Protein AF-A0ABD5V0X0-F1 (afdb_monomer)

Structure (mmCIF, N/CA/C/O backbone):
data_AF-A0ABD5V0X0-F1
#
_entry.id   AF-A0ABD5V0X0-F1
#
loop_
_atom_site.group_PDB
_atom_site.id
_atom_site.type_symbol
_atom_site.label_atom_id
_atom_site.label_alt_id
_atom_site.label_comp_id
_atom_site.label_asym_id
_atom_site.label_entity_id
_atom_site.label_seq_id
_atom_site.pdbx_PDB_ins_code
_atom_site.Cartn_x
_atom_site.Cartn_y
_atom_site.Cartn_z
_atom_site.occupancy
_atom_site.B_iso_or_equiv
_atom_site.auth_seq_id
_atom_site.auth_comp_id
_atom_site.auth_asym_id
_atom_site.auth_atom_id
_atom_site.pdbx_PDB_model_num
ATOM 1 N N . MET A 1 1 ? 48.082 -6.158 19.408 1.00 46.69 1 MET A N 1
ATOM 2 C CA . MET A 1 1 ? 46.927 -6.379 20.299 1.00 46.69 1 MET A CA 1
ATOM 3 C C . MET A 1 1 ? 45.735 -5.661 19.690 1.00 46.69 1 MET A C 1
ATOM 5 O O . MET A 1 1 ? 45.762 -4.437 19.675 1.00 46.69 1 MET A O 1
ATOM 9 N N . PRO A 1 2 ? 44.769 -6.368 19.088 1.00 46.56 2 PRO A N 1
ATOM 10 C CA . PRO A 1 2 ? 43.561 -5.745 18.565 1.00 46.56 2 PRO A CA 1
ATOM 11 C C . PRO A 1 2 ? 42.519 -5.609 19.679 1.00 46.56 2 PRO A C 1
ATOM 13 O O . PRO A 1 2 ? 42.220 -6.571 20.383 1.00 46.56 2 PRO A O 1
ATOM 16 N N . ASN A 1 3 ? 42.016 -4.389 19.838 1.00 44.09 3 ASN A N 1
ATOM 17 C CA . ASN A 1 3 ? 40.986 -4.002 20.791 1.00 44.09 3 ASN A CA 1
ATOM 18 C C . ASN A 1 3 ? 39.622 -4.505 20.285 1.00 44.09 3 ASN A C 1
ATOM 20 O O . ASN A 1 3 ? 39.241 -4.210 19.153 1.00 44.09 3 ASN A O 1
ATOM 24 N N . ARG A 1 4 ? 38.924 -5.297 21.100 1.00 47.22 4 ARG A N 1
ATOM 25 C CA . ARG A 1 4 ? 37.601 -5.872 20.817 1.00 47.22 4 ARG A CA 1
ATOM 26 C C . ARG A 1 4 ? 36.528 -4.879 21.295 1.00 47.22 4 ARG A C 1
ATOM 28 O O . ARG A 1 4 ? 36.653 -4.425 22.431 1.00 47.22 4 ARG A O 1
ATOM 35 N N . PRO A 1 5 ? 35.507 -4.519 20.497 1.00 51.62 5 PRO A N 1
ATOM 36 C CA . PRO A 1 5 ? 34.406 -3.700 20.993 1.00 51.62 5 PRO A CA 1
ATOM 37 C C . PRO A 1 5 ? 33.518 -4.533 21.923 1.00 51.62 5 PRO A C 1
ATOM 39 O O . PRO A 1 5 ? 33.223 -5.691 21.627 1.00 51.62 5 PRO A O 1
ATOM 42 N N . SER A 1 6 ? 33.154 -3.940 23.055 1.00 48.69 6 SER A N 1
ATOM 43 C CA . SER A 1 6 ? 32.298 -4.508 24.095 1.00 48.69 6 SER A CA 1
ATOM 44 C C . SER A 1 6 ? 30.832 -4.560 23.654 1.00 48.69 6 SER A C 1
ATOM 46 O O . SER A 1 6 ? 30.312 -3.568 23.143 1.00 48.69 6 SER A O 1
ATOM 48 N N . ASP A 1 7 ? 30.178 -5.695 23.898 1.00 46.78 7 ASP A N 1
ATOM 49 C CA . ASP A 1 7 ? 28.725 -5.867 23.803 1.00 46.78 7 ASP A CA 1
ATOM 50 C C . ASP A 1 7 ? 28.018 -5.072 24.923 1.00 46.78 7 ASP A C 1
ATOM 52 O O . ASP A 1 7 ? 28.509 -5.081 26.057 1.00 46.78 7 ASP A O 1
ATOM 56 N N . PRO A 1 8 ? 26.883 -4.394 24.666 1.00 47.31 8 PRO A N 1
ATOM 57 C CA . PRO A 1 8 ? 26.065 -3.827 25.730 1.00 47.31 8 PRO A CA 1
ATOM 58 C C . PRO A 1 8 ? 25.093 -4.878 26.293 1.00 47.31 8 PRO A C 1
ATOM 60 O O . PRO A 1 8 ? 24.272 -5.436 25.567 1.00 47.31 8 PRO A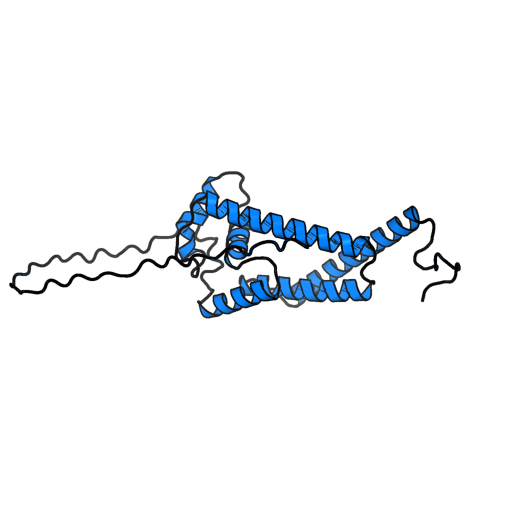 O 1
ATOM 63 N N . GLU A 1 9 ? 25.191 -5.119 27.603 1.00 38.53 9 GLU A N 1
ATOM 64 C CA . GLU A 1 9 ? 24.231 -5.883 28.406 1.00 38.53 9 GLU A CA 1
ATOM 65 C C . GLU A 1 9 ? 22.826 -5.261 28.317 1.00 38.53 9 GLU A C 1
ATOM 67 O O . GLU A 1 9 ? 22.606 -4.113 28.702 1.00 38.53 9 GLU A O 1
ATOM 72 N N . THR A 1 10 ? 21.866 -6.039 27.820 1.00 36.53 10 THR A N 1
ATOM 73 C CA . THR A 1 10 ? 20.426 -5.789 27.941 1.00 36.53 10 THR A CA 1
ATOM 74 C C . THR A 1 10 ? 19.976 -6.070 29.372 1.00 36.53 10 THR A C 1
ATOM 76 O O . THR A 1 10 ? 20.051 -7.204 29.840 1.00 36.53 10 THR A O 1
ATOM 79 N N . THR A 1 11 ? 19.504 -5.036 30.063 1.00 37.66 11 THR A N 1
ATOM 80 C CA . THR A 1 11 ? 18.832 -5.140 31.360 1.00 37.66 11 THR A CA 1
ATOM 81 C C . THR A 1 11 ? 17.346 -5.435 31.147 1.00 37.66 11 THR A C 1
ATOM 83 O O . THR A 1 11 ? 16.610 -4.560 30.691 1.00 37.66 11 THR A O 1
ATOM 86 N N . ASP A 1 12 ? 16.928 -6.658 31.475 1.00 38.88 12 ASP A N 1
ATOM 87 C CA . ASP A 1 12 ? 15.527 -7.031 31.694 1.00 38.88 12 ASP A CA 1
ATOM 88 C C . ASP A 1 12 ? 15.049 -6.436 33.028 1.00 38.88 12 ASP A C 1
ATOM 90 O O . ASP A 1 12 ? 15.549 -6.806 34.093 1.00 38.88 12 ASP A O 1
ATOM 94 N N . ASP A 1 13 ? 14.082 -5.521 32.971 1.00 38.06 13 ASP A N 1
ATOM 95 C CA . ASP A 1 13 ? 13.406 -4.951 34.142 1.00 38.06 13 ASP A CA 1
ATOM 96 C C . ASP A 1 13 ? 11.893 -5.225 34.014 1.00 38.06 13 ASP A C 1
ATOM 98 O O . ASP A 1 13 ? 11.123 -4.435 33.466 1.00 38.06 13 ASP A O 1
ATOM 102 N N . GLU A 1 14 ? 11.477 -6.415 34.457 1.00 40.75 14 GLU A N 1
ATOM 103 C CA . GLU A 1 14 ? 10.077 -6.745 34.750 1.00 40.75 14 GLU A CA 1
ATOM 104 C C . GLU A 1 14 ? 9.714 -6.230 36.155 1.00 40.75 14 GLU A C 1
ATOM 106 O O . GLU A 1 14 ? 10.395 -6.585 37.127 1.00 40.75 14 GLU A O 1
ATOM 111 N N . PRO A 1 15 ? 8.607 -5.487 36.344 1.00 45.06 15 PRO A N 1
ATOM 112 C CA . PRO A 1 15 ? 8.130 -5.193 37.682 1.00 45.06 15 PRO A CA 1
ATOM 113 C C . PRO A 1 15 ? 7.371 -6.402 38.245 1.00 45.06 15 PRO A C 1
ATOM 115 O O . PRO A 1 15 ? 6.353 -6.846 37.717 1.00 45.06 15 PRO A O 1
ATOM 118 N N . ARG A 1 16 ? 7.899 -6.920 39.358 1.00 36.84 16 ARG A N 1
ATOM 119 C CA . ARG A 1 16 ? 7.326 -8.003 40.158 1.00 36.84 16 ARG A CA 1
ATOM 120 C C . ARG A 1 16 ? 6.128 -7.530 40.977 1.00 36.84 16 ARG A C 1
ATOM 122 O O . ARG A 1 16 ? 6.211 -6.561 41.728 1.00 36.84 16 ARG A O 1
ATOM 129 N N . ASP A 1 17 ? 5.072 -8.317 40.855 1.00 35.91 17 ASP A N 1
ATOM 130 C CA . ASP A 1 17 ? 3.862 -8.355 41.666 1.00 35.91 17 ASP A CA 1
ATOM 131 C C . ASP A 1 17 ? 4.187 -8.629 43.150 1.00 35.91 17 ASP A C 1
ATOM 133 O O . ASP A 1 17 ? 4.932 -9.559 43.483 1.00 35.91 17 ASP A O 1
ATOM 137 N N . ALA A 1 18 ? 3.654 -7.799 44.047 1.00 39.34 18 ALA A N 1
ATOM 138 C CA . ALA A 1 18 ? 3.813 -7.925 45.492 1.00 39.34 18 ALA A CA 1
ATOM 139 C C . ALA A 1 18 ? 2.447 -7.790 46.169 1.00 39.34 18 ALA A C 1
ATOM 141 O O . ALA A 1 18 ? 1.947 -6.692 46.416 1.00 39.34 18 ALA A O 1
ATOM 142 N N . GLY A 1 19 ? 1.862 -8.945 46.482 1.00 33.66 19 GLY A N 1
ATOM 143 C CA . GLY A 1 19 ? 0.630 -9.059 47.245 1.00 33.66 19 GLY A CA 1
ATOM 144 C C . GLY A 1 19 ? 0.774 -8.648 48.712 1.00 33.66 19 GLY A C 1
ATOM 145 O O . GLY A 1 19 ? 1.817 -8.823 49.344 1.00 33.66 19 GLY A O 1
ATOM 146 N N . ALA A 1 20 ? -0.338 -8.182 49.276 1.00 37.06 20 ALA A N 1
ATOM 147 C CA . ALA A 1 20 ? -0.574 -8.157 50.712 1.00 37.06 20 ALA A CA 1
ATOM 148 C C . ALA A 1 20 ? -2.042 -8.516 50.986 1.00 37.06 20 ALA A C 1
ATOM 150 O O . ALA A 1 20 ? -2.953 -7.734 50.727 1.00 37.06 20 ALA A O 1
ATOM 151 N N . ASN A 1 21 ? -2.236 -9.732 51.499 1.00 34.84 21 ASN A N 1
ATOM 152 C CA . ASN A 1 21 ? -3.486 -10.233 52.060 1.00 34.84 21 ASN A CA 1
ATOM 153 C C . ASN A 1 21 ? -3.810 -9.513 53.378 1.00 34.84 21 ASN A C 1
ATOM 155 O O . ASN A 1 21 ? -2.947 -9.417 54.253 1.00 34.84 21 ASN A O 1
ATOM 159 N N . ALA A 1 22 ? -5.067 -9.117 53.561 1.00 38.06 22 ALA A N 1
ATOM 160 C CA . ALA A 1 22 ? -5.667 -8.886 54.870 1.00 38.06 22 ALA A CA 1
ATOM 161 C C . ALA A 1 22 ? -7.126 -9.353 54.808 1.00 38.06 22 ALA A C 1
ATOM 163 O O . ALA A 1 22 ? -7.917 -8.823 54.032 1.00 38.06 22 ALA A O 1
ATOM 164 N N . ASP A 1 23 ? -7.436 -10.383 55.589 1.00 34.22 23 ASP A N 1
ATOM 165 C CA . ASP A 1 23 ? -8.698 -11.117 55.573 1.00 34.22 23 ASP A CA 1
ATOM 166 C C . ASP A 1 23 ? -9.412 -10.966 56.927 1.00 34.22 23 ASP A C 1
ATOM 168 O O . ASP A 1 23 ? -8.778 -11.074 57.984 1.00 34.22 23 ASP A O 1
ATOM 172 N N . GLY A 1 24 ? -10.730 -10.751 56.868 1.00 33.38 24 GLY A N 1
ATOM 173 C CA . GLY A 1 24 ? -11.683 -10.862 57.979 1.00 33.38 24 GLY A CA 1
ATOM 174 C C . GLY A 1 24 ? -12.486 -9.591 58.323 1.00 33.38 24 GLY A C 1
ATOM 175 O O . GLY A 1 24 ? -11.931 -8.494 58.307 1.00 33.38 24 GLY A O 1
ATOM 176 N N . PRO A 1 25 ? -13.734 -9.718 58.824 1.00 42.44 25 PRO A N 1
ATOM 177 C CA . PRO A 1 25 ? -14.802 -10.648 58.440 1.00 42.44 25 PRO A CA 1
ATOM 178 C C . PRO A 1 25 ? -16.124 -9.928 58.057 1.00 42.44 25 PRO A C 1
ATOM 180 O O . PRO A 1 25 ? -16.338 -8.764 58.384 1.00 42.44 25 PRO A O 1
ATOM 183 N N . ASN A 1 26 ? -17.010 -10.675 57.385 1.00 36.44 26 ASN A N 1
ATOM 184 C CA . ASN A 1 26 ? -18.380 -10.324 56.976 1.00 36.44 26 ASN A CA 1
ATOM 185 C C . ASN A 1 26 ? -19.217 -9.602 58.047 1.00 36.44 26 ASN A C 1
ATOM 187 O O . ASN A 1 26 ? -19.332 -10.106 59.165 1.00 36.44 26 ASN A O 1
ATOM 191 N N . ASP A 1 27 ? -19.940 -8.557 57.629 1.00 34.69 27 ASP A N 1
ATOM 192 C CA . ASP A 1 27 ? -21.259 -8.251 58.183 1.00 34.69 27 ASP A CA 1
ATOM 193 C C . ASP A 1 27 ? -22.227 -7.764 57.091 1.00 34.69 27 ASP A C 1
ATOM 195 O O . ASP A 1 27 ? -21.871 -7.032 56.167 1.00 34.69 27 ASP A O 1
ATOM 199 N N . ASP A 1 28 ? -23.438 -8.279 57.215 1.00 36.69 28 ASP A N 1
ATOM 200 C CA . ASP A 1 28 ? -24.595 -8.266 56.333 1.00 36.69 28 ASP A CA 1
ATOM 201 C C . ASP A 1 28 ? -25.333 -6.924 56.413 1.00 36.69 28 ASP A C 1
ATOM 203 O O . ASP A 1 28 ? -25.654 -6.485 57.514 1.00 36.69 28 ASP A O 1
ATOM 207 N N . SER A 1 29 ? -25.611 -6.272 55.273 1.00 39.88 29 SER A N 1
ATOM 208 C CA . SER A 1 29 ? -26.727 -5.318 55.086 1.00 39.88 29 SER A CA 1
ATOM 209 C C . SER A 1 29 ? -26.750 -4.756 53.658 1.00 39.88 29 SER A C 1
ATOM 211 O O . SER A 1 29 ? -25.978 -3.862 53.310 1.00 39.88 29 SER A O 1
ATOM 213 N N . GLY A 1 30 ? -27.678 -5.249 52.835 1.00 38.50 30 GLY A N 1
ATOM 214 C CA . GLY A 1 30 ? -28.059 -4.606 51.574 1.00 38.50 30 GLY A CA 1
ATOM 215 C C . GLY A 1 30 ? -28.745 -3.252 51.801 1.00 38.50 30 GLY A C 1
ATOM 216 O O . GLY A 1 30 ? -29.400 -3.033 52.825 1.00 38.50 30 GLY A O 1
ATOM 217 N N . PRO A 1 31 ? -28.627 -2.345 50.824 1.00 40.88 31 PRO A N 1
ATOM 218 C CA . PRO A 1 31 ? -29.828 -2.028 50.057 1.00 40.88 31 PRO A CA 1
ATOM 219 C C . PRO A 1 31 ? -29.569 -1.965 48.543 1.00 40.88 31 PRO A C 1
ATOM 221 O O . PRO A 1 31 ? -28.485 -1.597 48.094 1.00 40.88 31 PRO A O 1
ATOM 224 N N . ASP A 1 32 ? -30.603 -2.310 47.771 1.00 43.47 32 ASP A N 1
ATOM 225 C CA . ASP A 1 32 ? -30.699 -2.112 46.321 1.00 43.47 32 ASP A CA 1
ATOM 226 C C . ASP A 1 32 ? -30.192 -0.732 45.872 1.00 43.47 32 ASP A C 1
ATOM 228 O O . ASP A 1 32 ? -30.547 0.296 46.462 1.00 43.47 32 ASP A O 1
ATOM 232 N N . PRO A 1 33 ? -29.538 -0.690 44.702 1.00 39.41 33 PRO A N 1
ATOM 233 C CA . PRO A 1 33 ? -29.999 0.242 43.694 1.00 39.41 33 PRO A CA 1
ATOM 234 C C . PRO A 1 33 ? -30.250 -0.492 42.379 1.00 39.41 33 PRO A C 1
ATOM 236 O O . PRO A 1 33 ? -29.339 -0.943 41.686 1.00 39.41 33 PRO A O 1
ATOM 239 N N . ALA A 1 34 ? -31.525 -0.538 42.001 1.00 46.94 34 ALA A N 1
ATOM 240 C CA . ALA A 1 34 ? -31.921 -0.645 40.612 1.00 46.94 34 ALA A CA 1
ATOM 241 C C . ALA A 1 34 ? -31.320 0.543 39.843 1.00 46.94 34 ALA A C 1
ATOM 243 O O . ALA A 1 34 ? -31.833 1.660 39.890 1.00 46.94 34 ALA A O 1
ATOM 244 N N . ALA A 1 35 ? -30.215 0.288 39.156 1.00 38.28 35 ALA A N 1
ATOM 245 C CA . ALA A 1 35 ? -29.669 1.139 38.116 1.00 38.28 35 ALA A CA 1
ATOM 246 C C . ALA A 1 35 ? -28.964 0.235 37.101 1.00 38.28 35 ALA A C 1
ATOM 248 O O . ALA A 1 35 ? -27.742 0.217 37.000 1.00 38.28 35 ALA A O 1
ATOM 249 N N . ASN A 1 36 ? -29.755 -0.523 36.334 1.00 38.03 36 ASN A N 1
ATOM 250 C CA . ASN A 1 36 ? -29.336 -0.864 34.979 1.00 38.03 36 ASN A CA 1
ATOM 251 C C . ASN A 1 36 ? -29.364 0.451 34.198 1.00 38.03 36 ASN A C 1
ATOM 253 O O . ASN A 1 36 ? -30.370 0.808 33.591 1.00 38.03 36 ASN A O 1
ATOM 257 N N . ALA A 1 37 ? -28.284 1.219 34.322 1.00 36.88 37 ALA A N 1
ATOM 258 C CA . ALA A 1 37 ? -27.880 2.078 33.236 1.00 36.88 37 ALA A CA 1
ATOM 259 C C . ALA A 1 37 ? -27.585 1.118 32.086 1.00 36.88 37 ALA A C 1
ATOM 261 O O . ALA A 1 37 ? -26.675 0.294 32.197 1.00 36.88 37 ALA A O 1
ATOM 262 N N . ASP A 1 38 ? -28.406 1.168 31.040 1.00 36.84 38 ASP A N 1
ATOM 263 C CA . ASP A 1 38 ? -27.957 0.762 29.720 1.00 36.84 38 ASP A CA 1
ATOM 264 C C . ASP A 1 38 ? -26.587 1.417 29.535 1.00 36.84 38 ASP A C 1
ATOM 266 O O . ASP A 1 38 ? -26.473 2.644 29.484 1.00 36.84 38 ASP A O 1
ATOM 270 N N . ALA A 1 39 ? -25.531 0.608 29.583 1.00 38.75 39 ALA A N 1
ATOM 271 C CA . ALA A 1 39 ? -24.234 1.035 29.114 1.00 38.75 39 ALA A CA 1
ATOM 272 C C . ALA A 1 39 ? -24.449 1.287 27.625 1.00 38.75 39 ALA A C 1
ATOM 274 O O . ALA A 1 39 ? -24.476 0.342 26.840 1.00 38.75 39 ALA A O 1
ATOM 275 N N . GLU A 1 40 ? -24.739 2.541 27.272 1.00 41.41 40 GLU A N 1
ATOM 276 C CA . GLU A 1 40 ? -24.703 3.014 25.898 1.00 41.41 40 GLU A CA 1
ATOM 277 C C . GLU A 1 40 ? -23.327 2.609 25.372 1.00 41.41 40 GLU A C 1
ATOM 279 O O . GLU A 1 40 ? -22.306 3.174 25.774 1.00 41.41 40 GLU A O 1
ATOM 284 N N . GLU A 1 41 ? -23.289 1.556 24.549 1.00 47.88 41 GLU A N 1
ATOM 285 C CA . GLU A 1 41 ? -22.111 1.251 23.749 1.00 47.88 41 GLU A CA 1
ATOM 286 C C . GLU A 1 41 ? -21.718 2.566 23.069 1.00 47.88 41 GLU A C 1
ATOM 288 O O . GLU A 1 41 ? -22.604 3.236 22.524 1.00 47.88 41 GLU A O 1
ATOM 293 N N . PRO A 1 42 ? -20.449 3.000 23.162 1.00 49.91 42 PRO A N 1
ATOM 294 C CA . PRO A 1 42 ? -20.040 4.290 22.635 1.00 49.91 42 PRO A CA 1
ATOM 295 C C . PRO A 1 42 ? -20.397 4.343 21.148 1.00 49.91 42 PRO A C 1
ATOM 297 O O . PRO A 1 42 ? -19.769 3.696 20.312 1.00 49.91 42 PRO A O 1
ATOM 300 N N . GLU A 1 43 ? -21.461 5.079 20.816 1.00 56.38 43 GLU A N 1
ATOM 301 C CA . GLU A 1 43 ? -21.944 5.137 19.447 1.00 56.38 43 GLU A CA 1
ATOM 302 C C . GLU A 1 43 ? -20.886 5.836 18.596 1.00 56.38 43 GLU A C 1
ATOM 304 O O . GLU A 1 43 ? -20.693 7.052 18.687 1.00 56.38 43 GLU A O 1
ATOM 309 N N . ILE A 1 44 ? -20.218 5.062 17.735 1.00 62.66 44 ILE A N 1
ATOM 310 C CA . ILE A 1 44 ? -19.284 5.584 16.738 1.00 62.66 44 ILE A CA 1
ATOM 311 C C . ILE A 1 44 ? -19.978 6.750 16.009 1.00 62.66 44 ILE A C 1
ATOM 313 O O . ILE A 1 44 ? -21.065 6.541 15.440 1.00 62.66 44 ILE A O 1
ATOM 317 N N . PRO A 1 45 ? -19.384 7.960 15.985 1.00 69.12 45 PRO A N 1
ATOM 318 C CA . PRO A 1 45 ? -19.981 9.119 15.335 1.00 69.12 45 PRO A CA 1
ATOM 319 C C . PRO A 1 45 ? -20.402 8.814 13.891 1.00 69.12 45 PRO A C 1
ATOM 321 O O . PRO A 1 45 ? -19.746 8.053 13.178 1.00 69.12 45 PRO A O 1
ATOM 324 N N . ALA A 1 46 ? -21.518 9.387 13.428 1.00 63.44 46 ALA A N 1
ATOM 325 C CA . ALA A 1 46 ? -22.094 9.065 12.114 1.00 63.44 46 ALA A CA 1
ATOM 326 C C . ALA A 1 46 ? -21.129 9.306 10.940 1.00 63.44 46 ALA A C 1
ATOM 328 O O . ALA A 1 46 ? -21.177 8.602 9.933 1.00 63.44 46 ALA A O 1
ATOM 329 N N . ASP A 1 47 ? -20.241 10.284 11.088 1.00 60.53 47 ASP A N 1
ATOM 330 C CA . ASP A 1 47 ? -19.168 10.605 10.155 1.00 60.53 47 ASP A CA 1
ATOM 331 C C . ASP A 1 47 ? -17.984 9.632 10.227 1.00 60.53 47 ASP A C 1
ATOM 333 O O . ASP A 1 47 ? -17.200 9.597 9.283 1.00 60.53 47 ASP A O 1
ATOM 337 N N . VAL A 1 48 ? -17.887 8.828 11.293 1.00 63.81 48 VAL A N 1
ATOM 338 C CA . VAL A 1 48 ? -16.869 7.794 11.540 1.00 63.81 48 VAL A CA 1
ATOM 339 C C . VAL A 1 48 ? -17.362 6.384 11.166 1.00 63.81 48 VAL A C 1
ATOM 341 O O . VAL A 1 48 ? -16.582 5.557 10.699 1.00 63.81 48 VAL A O 1
ATOM 344 N N . ARG A 1 49 ? -18.676 6.120 11.231 1.00 63.81 49 ARG A N 1
ATOM 345 C CA . ARG A 1 49 ? -19.279 4.826 10.833 1.00 63.81 49 ARG A CA 1
ATOM 346 C C . ARG A 1 49 ? -18.970 4.405 9.395 1.00 63.81 49 ARG A C 1
ATOM 348 O O . ARG A 1 49 ? -18.930 3.215 9.098 1.00 63.81 49 ARG A O 1
ATOM 355 N N . ARG A 1 50 ? -18.709 5.366 8.501 1.00 61.47 50 ARG A N 1
ATOM 356 C CA . ARG A 1 50 ? -18.322 5.090 7.107 1.00 61.47 50 ARG A CA 1
ATOM 357 C C . ARG A 1 50 ? -16.955 4.403 6.961 1.00 61.47 50 ARG A C 1
ATOM 359 O O . ARG A 1 50 ? -16.659 3.923 5.874 1.00 61.47 50 ARG A O 1
ATOM 366 N N . TYR A 1 51 ? -16.144 4.348 8.022 1.00 60.12 51 TYR A N 1
ATOM 367 C CA . TYR A 1 51 ? -14.788 3.778 8.003 1.00 60.12 51 TYR A CA 1
ATOM 368 C C . TYR A 1 51 ? -14.665 2.438 8.724 1.00 60.12 51 TYR A C 1
ATOM 370 O O . TYR A 1 51 ? -13.559 1.927 8.881 1.00 60.12 51 TYR A O 1
ATOM 378 N N . ALA A 1 52 ? -15.785 1.843 9.133 1.00 60.69 52 ALA A N 1
ATOM 379 C CA . ALA A 1 52 ? -15.845 0.500 9.693 1.00 60.69 52 ALA A CA 1
ATOM 380 C C . ALA A 1 52 ? -15.600 -0.569 8.598 1.00 60.69 52 ALA A C 1
ATOM 382 O O . ALA A 1 52 ? -16.437 -1.436 8.362 1.00 60.69 52 ALA A O 1
ATOM 383 N N . ARG A 1 53 ? -14.480 -0.479 7.859 1.00 62.72 53 ARG A N 1
ATOM 384 C CA . ARG A 1 53 ? -14.057 -1.504 6.886 1.00 62.72 53 ARG A CA 1
ATOM 385 C C . ARG A 1 53 ? -13.535 -2.747 7.602 1.00 62.72 53 ARG A C 1
ATOM 387 O O . ARG A 1 53 ? -13.815 -3.860 7.173 1.00 62.72 53 ARG A O 1
ATOM 394 N N . PHE A 1 54 ? -12.836 -2.560 8.724 1.00 60.22 54 PHE A N 1
ATOM 395 C CA . PHE A 1 54 ? -12.209 -3.656 9.465 1.00 60.22 54 PHE A CA 1
ATOM 396 C C . PHE A 1 54 ? -13.117 -4.306 10.514 1.00 60.22 54 PHE A C 1
ATOM 398 O O . PHE A 1 54 ? -12.731 -5.317 11.088 1.00 60.22 54 PHE A O 1
ATOM 405 N N . THR A 1 55 ? -14.337 -3.811 10.745 1.00 59.25 55 THR A N 1
ATOM 406 C CA . THR A 1 55 ? -15.277 -4.430 11.705 1.00 59.25 55 THR A CA 1
ATOM 407 C C . THR A 1 55 ? -15.723 -5.834 11.301 1.00 59.25 55 THR A C 1
ATOM 409 O O . THR A 1 55 ? -16.228 -6.577 12.136 1.00 59.25 55 THR A O 1
ATOM 412 N N . LYS A 1 56 ? -15.519 -6.233 10.039 1.00 59.59 56 LYS A N 1
ATOM 413 C CA . LYS A 1 56 ? -15.751 -7.609 9.573 1.00 59.59 56 LYS A CA 1
ATOM 414 C C . LYS A 1 56 ? -14.568 -8.556 9.816 1.00 59.59 56 LYS A C 1
ATOM 416 O O . LYS A 1 56 ? -14.710 -9.750 9.567 1.00 59.59 56 LYS A O 1
ATOM 421 N N . MET A 1 57 ? -13.416 -8.057 10.272 1.00 63.81 57 MET A N 1
ATOM 422 C CA . MET A 1 57 ? -12.263 -8.896 10.598 1.00 63.81 57 MET A CA 1
ATOM 423 C C . MET A 1 57 ? -12.404 -9.481 11.999 1.00 63.81 57 MET A C 1
ATOM 425 O O . MET A 1 57 ? -12.372 -8.751 12.987 1.00 63.81 57 MET A O 1
ATOM 429 N N . ASP A 1 58 ? -12.517 -10.804 12.092 1.00 58.47 58 ASP A N 1
ATOM 430 C CA . ASP A 1 58 ? -12.379 -11.506 13.366 1.00 58.47 58 ASP A CA 1
ATOM 431 C C . ASP A 1 58 ? -10.898 -11.629 13.789 1.00 58.47 58 ASP A C 1
ATOM 433 O O . ASP A 1 58 ? -9.971 -11.350 13.020 1.00 58.47 58 ASP A O 1
ATOM 437 N N . GLY A 1 59 ? -10.651 -12.059 15.031 1.00 60.59 59 GLY A N 1
ATOM 438 C CA . GLY A 1 59 ? -9.285 -12.236 15.545 1.00 60.59 59 GLY A CA 1
ATOM 439 C C . GLY A 1 59 ? -8.441 -13.225 14.725 1.00 60.59 59 GLY A C 1
ATOM 440 O O . GLY A 1 59 ? -7.233 -13.047 14.593 1.00 60.59 59 GLY A O 1
ATOM 441 N N . ALA A 1 60 ? -9.071 -14.222 14.092 1.00 63.84 60 ALA A N 1
ATOM 442 C CA . ALA A 1 60 ? -8.380 -15.179 13.231 1.00 63.84 60 ALA A CA 1
ATOM 443 C C . ALA A 1 60 ? -7.970 -14.560 11.883 1.00 63.84 60 ALA A C 1
ATOM 445 O O . ALA A 1 60 ? -6.937 -14.932 11.325 1.00 63.84 60 ALA A O 1
ATOM 446 N N . ALA A 1 61 ? -8.758 -13.633 11.336 1.00 67.81 61 ALA A N 1
ATOM 447 C CA . ALA A 1 61 ? -8.404 -12.838 10.166 1.00 67.81 61 ALA A CA 1
ATOM 448 C C . ALA A 1 61 ? -7.230 -11.903 10.472 1.00 67.81 61 ALA A C 1
ATOM 450 O O . ALA A 1 61 ? -6.317 -11.798 9.654 1.00 67.81 61 ALA A O 1
ATOM 451 N N . TYR A 1 62 ? -7.190 -11.314 11.669 1.00 73.50 62 TYR A N 1
ATOM 452 C CA . TYR A 1 62 ? -6.066 -10.486 12.105 1.00 73.50 62 TYR A CA 1
ATOM 453 C C . TYR A 1 62 ? -4.742 -11.255 12.179 1.00 73.50 62 TYR A C 1
ATOM 455 O O . TYR A 1 62 ? -3.745 -10.796 11.622 1.00 73.50 62 TYR A O 1
ATOM 463 N N . ASP A 1 63 ? -4.711 -12.426 12.819 1.00 75.94 63 ASP A N 1
ATOM 464 C CA . ASP A 1 63 ? -3.470 -13.204 12.930 1.00 75.94 63 ASP A CA 1
ATOM 465 C C . ASP A 1 63 ? -2.919 -13.590 11.549 1.00 75.94 63 ASP A C 1
ATOM 467 O O . ASP A 1 63 ? -1.706 -13.543 11.321 1.00 75.94 63 ASP A O 1
ATOM 471 N N . ARG A 1 64 ? -3.814 -13.881 10.594 1.00 79.12 64 ARG A N 1
ATOM 472 C CA . ARG A 1 64 ? -3.445 -14.113 9.190 1.00 79.12 64 ARG A CA 1
ATOM 473 C C . ARG A 1 64 ? -2.869 -12.861 8.533 1.00 79.12 64 ARG A C 1
ATOM 475 O O . ARG A 1 64 ? -1.828 -12.960 7.892 1.00 79.12 64 ARG A O 1
ATOM 482 N N . VAL A 1 65 ? -3.491 -11.695 8.718 1.00 81.94 65 VAL A N 1
ATOM 483 C CA . VAL A 1 65 ? -2.987 -10.411 8.195 1.00 81.94 65 VAL A CA 1
ATOM 484 C C . VAL A 1 65 ? -1.622 -10.075 8.770 1.00 81.94 65 VAL A C 1
ATOM 486 O O . VAL A 1 65 ? -0.714 -9.704 8.034 1.00 81.94 65 VAL A O 1
ATOM 489 N N . ASN A 1 66 ? -1.457 -10.208 10.083 1.00 84.94 66 ASN A N 1
ATOM 490 C CA . ASN A 1 66 ? -0.216 -9.870 10.761 1.00 84.94 66 ASN A CA 1
ATOM 491 C C . ASN A 1 66 ? 0.931 -10.796 10.333 1.00 84.94 66 ASN A C 1
ATOM 493 O O . ASN A 1 66 ? 2.049 -10.325 10.125 1.00 84.94 66 ASN A O 1
ATOM 497 N N . GLY A 1 67 ? 0.656 -12.096 10.168 1.00 86.81 67 GLY A N 1
ATOM 498 C CA . GLY A 1 67 ? 1.605 -13.041 9.579 1.00 86.81 67 GLY A CA 1
ATOM 499 C C . GLY A 1 67 ? 1.955 -12.664 8.141 1.00 86.81 67 GLY A C 1
ATOM 500 O O . GLY A 1 67 ? 3.123 -12.476 7.820 1.00 86.81 67 GLY A O 1
ATOM 501 N N . PHE A 1 68 ? 0.944 -12.437 7.303 1.00 88.94 68 PHE A N 1
ATOM 502 C CA . PHE A 1 68 ? 1.142 -12.095 5.897 1.00 88.94 68 PHE A CA 1
ATOM 503 C C . PHE A 1 68 ? 1.943 -10.801 5.701 1.00 88.94 68 PHE A C 1
ATOM 505 O O . PHE A 1 68 ? 2.908 -10.779 4.941 1.00 88.94 68 PHE A O 1
ATOM 512 N N . LEU A 1 69 ? 1.584 -9.730 6.414 1.00 91.06 69 LEU A N 1
ATOM 513 C CA . LEU A 1 69 ? 2.288 -8.449 6.352 1.00 91.06 69 LEU A CA 1
ATOM 514 C C . LEU A 1 69 ? 3.745 -8.584 6.785 1.00 91.06 69 LEU A C 1
ATOM 516 O O . LEU A 1 69 ? 4.609 -7.991 6.145 1.00 91.06 69 LEU A O 1
ATOM 520 N N . ARG A 1 70 ? 4.019 -9.377 7.826 1.00 91.56 70 ARG A N 1
ATOM 521 C CA . ARG A 1 70 ? 5.383 -9.665 8.284 1.00 91.56 70 ARG A CA 1
ATOM 522 C C . ARG A 1 70 ? 6.186 -10.434 7.237 1.00 91.56 70 ARG A C 1
ATOM 524 O O . ARG A 1 70 ? 7.364 -10.144 7.059 1.00 91.56 70 ARG A O 1
ATOM 531 N N . ASP A 1 71 ? 5.559 -11.403 6.583 1.00 92.38 71 ASP A N 1
ATOM 532 C CA . ASP A 1 71 ? 6.242 -12.307 5.660 1.00 92.38 71 ASP A CA 1
ATOM 533 C C . ASP A 1 71 ? 6.466 -11.673 4.282 1.00 92.38 71 ASP A C 1
ATOM 535 O O . ASP A 1 71 ? 7.422 -12.021 3.591 1.00 92.38 71 ASP A O 1
ATOM 539 N N . ARG A 1 72 ? 5.588 -10.753 3.864 1.00 93.62 72 ARG A N 1
ATOM 540 C CA . ARG A 1 72 ? 5.554 -10.223 2.491 1.00 93.62 72 ARG A CA 1
ATOM 541 C C . ARG A 1 72 ? 5.828 -8.728 2.371 1.00 93.62 72 ARG A C 1
ATOM 543 O O . ARG A 1 72 ? 6.022 -8.247 1.259 1.00 93.62 72 ARG A O 1
ATOM 550 N N . THR A 1 73 ? 5.837 -7.970 3.469 1.00 93.69 73 THR A N 1
ATOM 551 C CA . THR A 1 73 ? 5.982 -6.507 3.424 1.00 93.69 73 THR A CA 1
ATOM 552 C C . THR A 1 73 ? 6.880 -5.973 4.543 1.00 93.69 73 THR A C 1
ATOM 554 O O . THR A 1 73 ? 7.202 -6.664 5.504 1.00 93.69 73 THR A O 1
ATOM 557 N N . TYR A 1 74 ? 7.257 -4.694 4.454 1.00 93.50 74 TYR A N 1
ATOM 558 C CA . TYR A 1 74 ? 7.938 -3.982 5.546 1.00 93.50 74 TYR A CA 1
ATOM 559 C C . TYR A 1 74 ? 6.974 -3.274 6.510 1.00 93.50 74 TYR A C 1
ATOM 561 O O . TYR A 1 74 ? 7.409 -2.597 7.449 1.00 93.50 74 TYR A O 1
ATOM 569 N N . VAL A 1 75 ? 5.667 -3.377 6.270 1.00 92.00 75 VAL A N 1
ATOM 570 C CA . VAL A 1 75 ? 4.625 -2.645 6.989 1.00 92.00 75 VAL A CA 1
ATOM 571 C C . VAL A 1 75 ? 4.068 -3.521 8.110 1.00 92.00 75 VAL A C 1
ATOM 573 O O . VAL A 1 75 ? 3.856 -4.716 7.946 1.00 92.00 75 VAL A O 1
ATOM 576 N N . THR A 1 76 ? 3.831 -2.934 9.278 1.00 91.44 76 THR A N 1
ATOM 577 C CA . THR A 1 76 ? 3.149 -3.616 10.387 1.00 91.44 76 THR A CA 1
ATOM 578 C C . THR A 1 76 ? 1.633 -3.560 10.203 1.00 91.44 76 THR A C 1
ATOM 580 O O . THR A 1 76 ? 1.115 -2.610 9.619 1.00 91.44 76 THR A O 1
ATOM 583 N N . ALA A 1 77 ? 0.890 -4.505 10.792 1.00 87.19 77 ALA A N 1
ATOM 584 C CA . ALA A 1 77 ? -0.579 -4.467 10.784 1.00 87.19 77 ALA A CA 1
ATOM 585 C C . ALA A 1 77 ? -1.143 -3.128 11.285 1.00 87.19 77 ALA A C 1
ATOM 587 O O . ALA A 1 77 ? -2.153 -2.636 10.784 1.00 87.19 77 ALA A O 1
ATOM 588 N N . ARG A 1 78 ? -0.442 -2.491 12.230 1.00 88.62 78 ARG A N 1
ATOM 589 C CA . ARG A 1 78 ? -0.826 -1.186 12.756 1.00 88.62 78 ARG A CA 1
ATOM 590 C C . ARG A 1 78 ? -0.680 -0.058 11.746 1.00 88.62 78 ARG A C 1
ATOM 592 O O . ARG A 1 78 ? -1.602 0.731 11.568 1.00 88.62 78 ARG A O 1
ATOM 599 N N . GLU A 1 79 ? 0.482 0.027 11.112 1.00 91.00 79 GLU A N 1
ATOM 600 C CA . GLU A 1 79 ? 0.749 1.040 10.092 1.00 91.00 79 GLU A CA 1
ATOM 601 C C . GLU A 1 79 ? -0.176 0.867 8.891 1.00 91.00 79 GLU A C 1
ATOM 603 O O . GLU A 1 79 ? -0.709 1.859 8.410 1.00 91.00 79 GLU A O 1
ATOM 608 N N . TRP A 1 80 ? -0.416 -0.373 8.452 1.00 88.88 80 TRP A N 1
ATOM 609 C CA . TRP A 1 80 ? -1.338 -0.671 7.357 1.00 88.88 80 TRP A CA 1
ATOM 610 C C . TRP A 1 80 ? -2.767 -0.212 7.675 1.00 88.88 80 TRP A C 1
ATOM 612 O O . TRP A 1 80 ? -3.331 0.577 6.916 1.00 88.88 80 TRP A O 1
ATOM 622 N N . ALA A 1 81 ? -3.329 -0.613 8.820 1.00 86.31 81 ALA A N 1
ATOM 623 C CA . ALA A 1 81 ? -4.693 -0.234 9.187 1.00 86.31 81 ALA A CA 1
ATOM 624 C C . ALA A 1 81 ? -4.847 1.289 9.344 1.00 86.31 81 ALA A C 1
ATOM 626 O O . ALA A 1 81 ? -5.791 1.873 8.812 1.00 86.31 81 ALA A O 1
ATOM 627 N N . ILE A 1 82 ? -3.894 1.959 10.007 1.00 87.06 82 ILE A N 1
ATOM 628 C CA . ILE A 1 82 ? -3.928 3.420 10.168 1.00 87.06 82 ILE A CA 1
ATOM 629 C C . ILE A 1 82 ? -3.756 4.129 8.822 1.00 87.06 82 ILE A C 1
ATOM 631 O O . ILE A 1 82 ? -4.514 5.051 8.530 1.00 87.06 82 ILE A O 1
ATOM 635 N N . ALA A 1 83 ? -2.805 3.711 7.982 1.00 85.75 83 ALA A N 1
ATOM 636 C CA . ALA A 1 83 ? -2.611 4.296 6.658 1.00 85.75 83 ALA A CA 1
ATOM 637 C C . ALA A 1 83 ? -3.871 4.153 5.802 1.00 85.75 83 ALA A C 1
ATOM 639 O O . ALA A 1 83 ? -4.251 5.096 5.105 1.00 85.75 83 ALA A O 1
ATOM 640 N N . ARG A 1 84 ? -4.558 3.011 5.904 1.00 83.69 84 ARG A N 1
ATOM 641 C CA . ARG A 1 84 ? -5.793 2.773 5.171 1.00 83.69 84 ARG A CA 1
ATOM 642 C C . ARG A 1 84 ? -6.949 3.631 5.666 1.00 83.69 84 ARG A C 1
ATOM 644 O O . ARG A 1 84 ? -7.632 4.232 4.841 1.00 83.69 84 ARG A O 1
ATOM 651 N N . LEU A 1 85 ? -7.111 3.761 6.984 1.00 82.44 85 LEU A N 1
ATOM 652 C CA . LEU A 1 85 ? -8.052 4.718 7.564 1.00 82.44 85 LEU A CA 1
ATOM 653 C C . LEU A 1 85 ? -7.729 6.131 7.072 1.00 82.44 85 LEU A C 1
ATOM 655 O O . LEU A 1 85 ? -8.605 6.784 6.524 1.00 82.44 85 LEU A O 1
ATOM 659 N N . CYS A 1 86 ? -6.471 6.573 7.159 1.00 80.69 86 CYS A N 1
ATOM 660 C CA . CYS A 1 86 ? -6.043 7.896 6.704 1.00 80.69 86 CYS A CA 1
ATOM 661 C C . CYS A 1 86 ? -6.248 8.137 5.198 1.00 80.69 86 CYS A C 1
ATOM 663 O O . CYS A 1 86 ? -6.523 9.271 4.817 1.00 80.69 86 CYS A O 1
ATOM 665 N N . ALA A 1 87 ? -6.133 7.118 4.340 1.00 76.00 87 ALA A N 1
ATOM 666 C CA . ALA A 1 87 ? -6.338 7.255 2.893 1.00 76.00 87 ALA A CA 1
ATOM 667 C C . ALA A 1 87 ? -7.775 7.677 2.529 1.00 76.00 87 ALA A C 1
ATOM 669 O O . ALA A 1 87 ? -7.993 8.351 1.518 1.00 76.00 87 ALA A O 1
ATOM 670 N N . ASP A 1 88 ? -8.748 7.322 3.370 1.00 66.50 88 ASP A N 1
ATOM 671 C CA . ASP A 1 88 ? -10.156 7.672 3.187 1.00 66.50 88 ASP A CA 1
ATOM 672 C C . ASP A 1 88 ? -10.496 9.096 3.703 1.00 66.50 88 ASP A C 1
ATOM 674 O O . ASP A 1 88 ? -11.542 9.650 3.345 1.00 66.50 88 ASP A O 1
ATOM 678 N N . PHE A 1 89 ? -9.600 9.749 4.463 1.00 64.56 89 PHE A N 1
ATOM 679 C CA . PHE A 1 89 ? -9.730 11.146 4.909 1.00 64.56 89 PHE A CA 1
ATOM 680 C C . PHE A 1 89 ? -8.848 12.074 4.061 1.00 64.56 89 PHE A C 1
ATOM 682 O O . PHE A 1 89 ? -7.685 12.333 4.360 1.00 64.56 89 PHE A O 1
ATOM 689 N N . ARG A 1 90 ? -9.404 12.608 2.970 1.00 54.28 90 ARG A N 1
ATOM 690 C CA . ARG A 1 90 ? -8.710 13.559 2.077 1.00 54.28 90 ARG A CA 1
ATOM 691 C C . ARG A 1 90 ? -8.815 15.007 2.559 1.00 54.28 90 ARG A C 1
ATOM 693 O O . ARG A 1 90 ? -9.312 15.861 1.827 1.00 54.28 90 ARG A O 1
ATOM 700 N N . THR A 1 91 ? -8.419 15.292 3.789 1.00 53.41 91 THR A N 1
ATOM 701 C CA . THR A 1 91 ? -8.608 16.619 4.384 1.00 53.41 91 THR A CA 1
ATOM 702 C C . THR A 1 91 ? -7.380 17.009 5.202 1.00 53.41 91 THR A C 1
ATOM 704 O O . THR A 1 91 ? -6.775 16.195 5.891 1.00 53.41 91 THR A O 1
ATOM 707 N N . GLU A 1 92 ? -6.958 18.265 5.052 1.00 51.41 92 GLU A N 1
ATOM 708 C CA . GLU A 1 92 ? -5.696 18.802 5.582 1.00 51.41 92 GLU A CA 1
ATOM 709 C C . GLU A 1 92 ? -5.757 19.132 7.085 1.00 51.41 92 GLU A C 1
ATOM 711 O O . GLU A 1 92 ? -4.775 19.598 7.664 1.00 51.41 92 GLU A O 1
ATOM 716 N N . THR A 1 93 ? -6.906 18.937 7.739 1.00 60.91 93 THR A N 1
ATOM 717 C CA . THR A 1 93 ? -7.106 19.373 9.126 1.00 60.91 93 THR A CA 1
ATOM 718 C C . THR A 1 93 ? -6.771 18.267 10.131 1.00 60.91 93 THR A C 1
ATOM 720 O O . THR A 1 93 ? -7.183 17.124 9.988 1.00 60.91 93 THR A O 1
ATOM 723 N N . GLY A 1 94 ? -6.082 18.602 11.227 1.00 63.28 94 GLY A N 1
ATOM 724 C CA . GLY A 1 94 ? -5.726 17.635 12.284 1.00 63.28 94 GLY A CA 1
ATOM 725 C C . GLY A 1 94 ? -6.913 17.019 13.048 1.00 63.28 94 GLY A C 1
ATOM 726 O O . GLY A 1 94 ? -6.706 16.159 13.899 1.00 63.28 94 GLY A O 1
ATOM 727 N N . VAL A 1 95 ? -8.149 17.434 12.749 1.00 76.44 95 VAL A N 1
ATOM 728 C CA . VAL A 1 95 ? -9.389 16.941 13.374 1.00 76.44 95 VAL A CA 1
ATOM 729 C C . VAL A 1 95 ? -9.592 15.448 13.113 1.00 76.44 95 VAL A C 1
ATOM 731 O O . VAL A 1 95 ? -10.125 14.730 13.955 1.00 76.44 95 VAL A O 1
ATOM 734 N N . GLU A 1 96 ? -9.156 14.953 11.960 1.00 78.00 96 GLU A N 1
ATOM 735 C CA . GLU A 1 96 ? -9.417 13.569 11.556 1.00 78.00 96 GLU A CA 1
ATOM 736 C C . GLU A 1 96 ? -8.454 12.587 12.202 1.00 78.00 96 GLU A C 1
ATOM 738 O O . GLU A 1 96 ? -8.855 11.479 12.541 1.00 78.00 96 GLU A O 1
ATOM 743 N N . MET A 1 97 ? -7.225 13.023 12.485 1.00 83.38 97 MET A N 1
ATOM 744 C CA . MET A 1 97 ? -6.283 12.238 13.283 1.00 83.38 97 MET A CA 1
ATOM 745 C C . MET A 1 97 ? -6.825 11.998 14.690 1.00 83.38 97 MET A C 1
ATOM 747 O O . MET A 1 97 ? -6.706 10.891 15.209 1.00 83.38 97 MET A O 1
ATOM 751 N N . THR A 1 98 ? -7.464 13.012 15.277 1.00 86.38 98 THR A N 1
ATOM 752 C CA . THR A 1 98 ? -8.158 12.882 16.562 1.00 86.38 98 THR A CA 1
ATOM 753 C C . THR A 1 98 ? -9.305 11.886 16.471 1.00 86.38 98 THR A C 1
ATOM 755 O O . THR A 1 98 ? -9.341 10.940 17.250 1.00 86.38 98 THR A O 1
ATOM 758 N N . LYS A 1 99 ? -10.182 12.018 15.467 1.00 84.81 99 LYS A N 1
ATOM 759 C CA . LYS A 1 99 ? -11.316 11.097 15.287 1.00 84.81 99 LYS A CA 1
ATOM 760 C C . LYS A 1 99 ? -10.879 9.647 15.074 1.00 84.81 99 LYS A C 1
ATOM 762 O O . LYS A 1 99 ? -11.478 8.753 15.662 1.00 84.81 99 LYS A O 1
ATOM 767 N N . ILE A 1 100 ? -9.848 9.412 14.260 1.00 85.38 100 ILE A N 1
ATOM 768 C CA . ILE A 1 100 ? -9.284 8.072 14.038 1.00 85.38 100 ILE A CA 1
ATOM 769 C C . ILE A 1 100 ? -8.754 7.507 15.354 1.00 85.38 100 ILE A C 1
ATOM 771 O O . ILE A 1 100 ? -9.084 6.384 15.714 1.00 85.38 100 ILE A O 1
ATOM 775 N N . GLY A 1 101 ? -7.948 8.290 16.072 1.00 88.06 101 GLY A N 1
ATOM 776 C CA . GLY A 1 101 ? -7.307 7.845 17.301 1.00 88.06 101 GLY A CA 1
ATOM 777 C C . GLY A 1 101 ? -8.297 7.503 18.415 1.00 88.06 101 GLY A C 1
ATOM 778 O O . GLY A 1 101 ? -8.160 6.462 19.053 1.00 88.06 101 GLY A O 1
ATOM 779 N N . GLU A 1 102 ? -9.323 8.332 1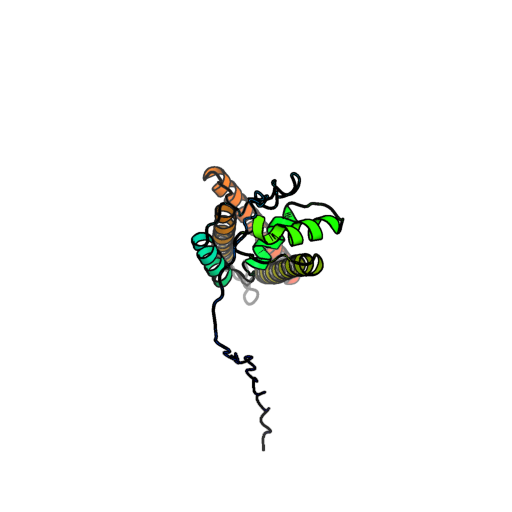8.610 1.00 90.06 102 GLU A N 1
ATOM 780 C CA . GLU A 1 102 ? -10.347 8.141 19.648 1.00 90.06 102 GLU A CA 1
ATOM 781 C C . GLU A 1 102 ? -11.278 6.952 19.373 1.00 90.06 102 GLU A C 1
ATOM 783 O O . GLU A 1 102 ? -11.776 6.347 20.314 1.00 90.06 102 GLU A O 1
ATOM 788 N N . ASN A 1 103 ? -11.497 6.594 18.102 1.00 87.88 103 ASN A N 1
ATOM 789 C CA . ASN A 1 103 ? -12.417 5.518 17.704 1.00 87.88 103 ASN A CA 1
ATOM 790 C C . ASN A 1 103 ? -11.685 4.254 17.223 1.00 87.88 103 ASN A C 1
ATOM 792 O O . ASN A 1 103 ? -12.306 3.362 16.651 1.00 87.88 103 ASN A O 1
ATOM 796 N N . LEU A 1 104 ? -10.365 4.174 17.414 1.00 87.00 104 LEU A N 1
ATOM 797 C CA . LEU A 1 104 ? -9.535 3.097 16.873 1.00 87.00 104 LEU A CA 1
ATOM 798 C C . LEU A 1 104 ? -9.996 1.683 17.283 1.00 87.00 104 LEU A C 1
ATOM 800 O O . LEU A 1 104 ? -10.049 0.842 16.385 1.00 87.00 104 LEU A O 1
ATOM 804 N N . PRO A 1 105 ? -10.400 1.424 18.547 1.00 86.19 105 PRO A N 1
ATOM 805 C CA . PRO A 1 105 ? -10.904 0.108 18.954 1.00 86.19 105 PRO A CA 1
ATOM 806 C C . PRO A 1 105 ? -12.149 -0.340 18.199 1.00 86.19 105 PRO A C 1
ATOM 808 O O . PRO A 1 105 ? -12.283 -1.515 17.869 1.00 86.19 105 PRO A O 1
ATOM 811 N N . GLU A 1 106 ? -13.011 0.609 17.843 1.00 81.69 106 GLU A N 1
ATOM 812 C CA . GLU A 1 106 ? -14.241 0.318 17.110 1.00 81.69 106 GLU A CA 1
ATOM 813 C C . GLU A 1 106 ? -14.026 0.246 15.598 1.00 81.69 106 GLU A C 1
ATOM 815 O O . GLU A 1 106 ? -14.745 -0.445 14.875 1.00 81.69 106 GLU A O 1
ATOM 820 N N . LEU A 1 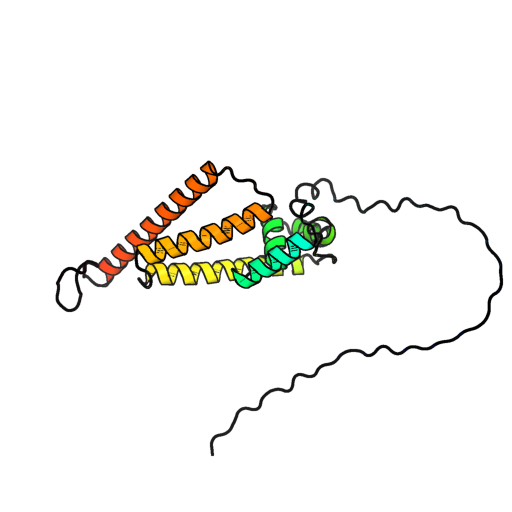107 ? -13.022 0.962 15.093 1.00 81.62 107 LEU A N 1
ATOM 821 C CA . LEU A 1 107 ? -12.659 0.958 13.680 1.00 81.62 107 LEU A CA 1
ATOM 822 C C . LEU A 1 107 ? -11.811 -0.251 13.300 1.00 81.62 107 LEU A C 1
ATOM 824 O O . LEU A 1 107 ? -11.898 -0.711 12.163 1.00 81.62 107 LEU A O 1
ATOM 828 N N . VAL A 1 108 ? -10.977 -0.728 14.222 1.00 81.62 108 VAL A N 1
ATOM 829 C CA . VAL A 1 108 ? -9.974 -1.770 14.017 1.00 81.62 108 VAL A CA 1
ATOM 830 C C . VAL A 1 108 ? -9.995 -2.687 15.246 1.00 81.62 108 VAL A C 1
ATOM 832 O O . VAL A 1 108 ? -9.237 -2.451 16.183 1.00 81.62 108 VAL A O 1
ATOM 835 N N . PRO A 1 109 ? -10.819 -3.754 15.259 1.00 75.94 109 PRO A N 1
ATOM 836 C CA . PRO A 1 109 ? -11.104 -4.541 16.470 1.00 75.94 109 PRO A CA 1
ATOM 837 C C . PRO A 1 109 ? -9.892 -5.165 17.182 1.00 75.94 109 PRO A C 1
ATOM 839 O O . PRO A 1 109 ? -9.972 -5.530 18.352 1.00 75.94 109 PRO A O 1
ATOM 842 N N . PHE A 1 110 ? -8.752 -5.301 16.499 1.00 79.62 110 PHE A N 1
ATOM 843 C CA . PHE A 1 110 ? -7.505 -5.785 17.104 1.00 79.62 110 PHE A CA 1
ATOM 844 C C . PHE A 1 110 ? -6.677 -4.682 17.790 1.00 79.62 110 PHE A C 1
ATOM 846 O O . PHE A 1 110 ? -5.696 -4.978 18.471 1.00 79.62 110 PHE A O 1
ATOM 853 N N . MET A 1 111 ? -7.023 -3.408 17.596 1.00 85.50 111 MET A N 1
ATOM 854 C CA . MET A 1 111 ? -6.411 -2.263 18.266 1.00 85.50 111 MET A CA 1
ATOM 855 C C . MET A 1 111 ? -7.246 -1.874 19.478 1.00 85.50 111 MET A C 1
ATOM 857 O O . MET A 1 111 ? -8.017 -0.930 19.428 1.00 85.50 111 MET A O 1
ATOM 861 N N . THR A 1 112 ? -7.076 -2.584 20.586 1.00 84.69 112 THR A N 1
ATOM 862 C CA . THR A 1 112 ? -7.917 -2.420 21.786 1.00 84.69 112 THR A CA 1
ATOM 863 C C . THR A 1 112 ? -7.798 -1.056 22.471 1.00 84.69 112 THR A C 1
ATOM 865 O O . THR A 1 112 ? -8.662 -0.702 23.267 1.00 84.69 112 THR A O 1
ATOM 868 N N . ASP A 1 113 ? -6.748 -0.289 22.167 1.00 89.94 113 ASP A N 1
ATOM 869 C CA . ASP A 1 113 ? -6.478 1.013 22.772 1.00 89.94 113 ASP A CA 1
ATOM 870 C C . ASP A 1 113 ? -6.741 2.168 21.801 1.00 89.94 113 ASP A C 1
ATOM 872 O O . ASP A 1 113 ? -6.465 2.081 20.601 1.00 89.94 113 ASP A O 1
ATOM 876 N N . THR A 1 114 ? -7.191 3.300 22.342 1.00 92.50 114 THR A N 1
ATOM 877 C CA . THR A 1 114 ? -7.255 4.575 21.615 1.00 92.50 114 THR A CA 1
ATOM 878 C C . THR A 1 114 ? -5.867 5.173 21.413 1.00 92.50 114 THR A C 1
ATOM 880 O O . THR A 1 114 ? -4.980 5.021 22.256 1.00 92.50 114 THR A O 1
ATOM 883 N N . TYR A 1 115 ? -5.677 5.903 20.316 1.00 92.88 115 TYR A N 1
ATOM 884 C CA . TYR A 1 115 ? -4.398 6.510 19.950 1.00 92.88 115 TYR A CA 1
ATOM 885 C C . TYR A 1 115 ? -4.486 8.029 20.021 1.00 92.88 115 TYR A C 1
ATOM 887 O O . TYR A 1 115 ? -5.506 8.631 19.696 1.00 92.88 115 TYR A O 1
ATOM 895 N N . SER A 1 116 ? -3.385 8.676 20.399 1.00 92.25 116 SER A N 1
ATOM 896 C CA . SER A 1 116 ? -3.289 10.128 20.257 1.00 92.25 116 SER A CA 1
ATOM 897 C C . SER A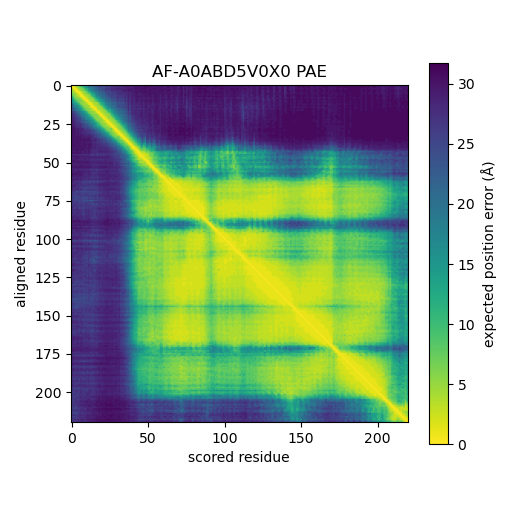 1 116 ? -3.207 10.525 18.774 1.00 92.25 116 SER A C 1
ATOM 899 O O . SER A 1 116 ? -2.698 9.746 17.957 1.00 92.25 116 SER A O 1
ATOM 901 N N . PRO A 1 117 ? -3.604 11.758 18.403 1.00 89.75 117 PRO A N 1
ATOM 902 C CA . PRO A 1 117 ? -3.444 12.257 17.035 1.00 89.75 117 PRO A CA 1
ATOM 903 C C . PRO A 1 117 ? -1.997 12.149 16.533 1.00 89.75 117 PRO A C 1
ATOM 905 O O . PRO A 1 117 ? -1.741 11.822 15.375 1.00 89.75 117 PRO A O 1
ATOM 908 N N . GLN A 1 118 ? -1.026 12.380 17.423 1.00 90.19 118 GLN A N 1
ATOM 909 C CA . GLN A 1 118 ? 0.396 12.257 17.116 1.00 90.19 118 GLN A CA 1
ATOM 910 C C . GLN A 1 118 ? 0.787 10.813 16.793 1.00 90.19 118 GLN A C 1
ATOM 912 O O . GLN A 1 118 ? 1.574 10.605 15.873 1.00 90.19 118 GLN A O 1
ATOM 917 N N . ALA A 1 119 ? 0.253 9.829 17.521 1.00 91.31 119 ALA A N 1
ATOM 918 C CA . ALA A 1 119 ? 0.524 8.417 17.265 1.00 91.31 119 ALA A CA 1
ATOM 919 C C . ALA A 1 119 ? -0.065 7.965 15.918 1.00 91.31 119 ALA A C 1
ATOM 921 O O . ALA A 1 119 ? 0.609 7.270 15.158 1.00 91.31 119 ALA A O 1
ATOM 922 N N . VAL A 1 120 ? -1.274 8.431 15.582 1.00 89.81 120 VAL A N 1
ATOM 923 C CA . VAL A 1 120 ? -1.893 8.206 14.264 1.00 89.81 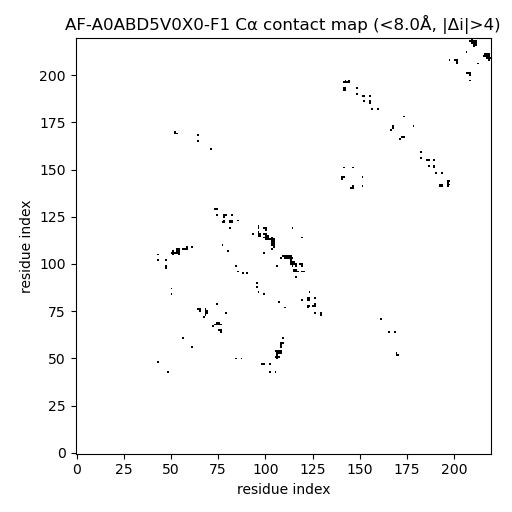120 VAL A CA 1
ATOM 924 C C . VAL A 1 120 ? -1.017 8.789 13.151 1.00 89.81 120 VAL A C 1
ATOM 926 O O . VAL A 1 120 ? -0.683 8.093 12.192 1.00 89.81 120 VAL A O 1
ATOM 929 N N . ASN A 1 121 ? -0.570 10.042 13.299 1.00 88.12 121 ASN A N 1
ATOM 930 C CA . ASN A 1 121 ? 0.291 10.672 12.299 1.00 88.12 121 ASN A CA 1
ATOM 931 C C . ASN A 1 121 ? 1.643 9.960 12.150 1.00 88.12 121 ASN A C 1
ATOM 933 O O . ASN A 1 121 ? 2.122 9.792 11.035 1.00 88.12 121 ASN A O 1
ATOM 937 N N . GLN A 1 122 ? 2.251 9.519 13.253 1.00 91.19 122 GLN A N 1
ATOM 938 C CA . GLN A 1 122 ? 3.512 8.774 13.215 1.00 91.19 122 GLN A CA 1
ATOM 939 C C . GLN A 1 122 ? 3.372 7.453 12.459 1.00 91.19 122 GLN A C 1
ATOM 941 O O . GLN A 1 122 ? 4.228 7.138 11.638 1.00 91.19 122 GLN A O 1
ATOM 946 N N . ALA A 1 123 ? 2.289 6.705 12.682 1.00 90.88 123 ALA A N 1
ATOM 947 C CA . ALA A 1 123 ? 2.035 5.475 11.939 1.00 90.88 123 ALA A CA 1
ATOM 948 C C . ALA A 1 123 ? 1.841 5.747 10.437 1.00 90.88 123 ALA A C 1
ATOM 950 O O . ALA A 1 123 ? 2.419 5.043 9.609 1.00 90.88 123 ALA A O 1
ATOM 951 N N . ARG A 1 124 ? 1.104 6.811 10.086 1.00 88.31 124 ARG A N 1
ATOM 952 C CA . ARG A 1 124 ? 0.928 7.251 8.693 1.00 88.31 124 ARG A CA 1
ATOM 953 C C . ARG A 1 124 ? 2.259 7.629 8.037 1.00 88.31 124 ARG A C 1
ATOM 955 O O . ARG A 1 124 ? 2.544 7.174 6.937 1.00 88.31 124 ARG A O 1
ATOM 962 N N . SER A 1 125 ? 3.072 8.443 8.707 1.00 89.69 125 SER A N 1
ATOM 963 C CA . SER A 1 125 ? 4.390 8.847 8.207 1.00 89.69 125 SER A CA 1
ATOM 964 C C . SER A 1 125 ? 5.348 7.663 8.091 1.00 89.69 125 SER A C 1
ATOM 966 O O . SER A 1 125 ? 6.062 7.564 7.104 1.00 89.69 125 SER A O 1
ATOM 968 N N . SER A 1 126 ? 5.327 6.727 9.045 1.00 91.94 126 SER A N 1
ATOM 969 C CA . SER A 1 126 ? 6.139 5.505 8.971 1.00 91.94 126 SER A CA 1
ATOM 970 C C . SER A 1 126 ? 5.771 4.654 7.752 1.00 91.94 126 SER A C 1
ATOM 972 O O . SER A 1 126 ? 6.653 4.159 7.050 1.00 91.94 126 SER A O 1
ATOM 974 N N . PHE A 1 127 ? 4.473 4.511 7.463 1.00 91.94 127 PHE A N 1
ATOM 975 C CA . PHE A 1 127 ? 4.005 3.849 6.246 1.00 91.94 127 PHE A CA 1
ATOM 976 C C . PHE A 1 127 ? 4.526 4.551 4.982 1.00 91.94 127 PHE A C 1
ATOM 978 O O . PHE A 1 127 ? 5.106 3.898 4.117 1.00 91.94 127 PHE A O 1
ATOM 985 N N . ASP A 1 128 ? 4.372 5.874 4.899 1.00 90.50 128 ASP A N 1
ATOM 986 C CA . ASP A 1 128 ? 4.805 6.686 3.753 1.00 90.50 128 ASP A CA 1
ATOM 987 C C . ASP A 1 128 ? 6.322 6.597 3.508 1.00 90.50 128 ASP A C 1
ATOM 989 O O . ASP A 1 128 ? 6.776 6.376 2.382 1.00 90.50 128 ASP A O 1
ATOM 993 N N . ASP A 1 129 ?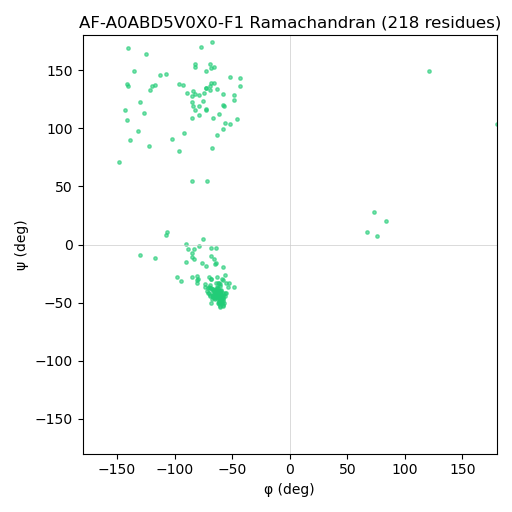 7.118 6.653 4.578 1.00 94.94 129 ASP A N 1
ATOM 994 C CA . ASP A 1 129 ? 8.571 6.489 4.519 1.00 94.94 129 ASP A CA 1
ATOM 995 C C . ASP A 1 129 ? 8.968 5.104 3.991 1.00 94.94 129 ASP A C 1
ATOM 997 O O . ASP A 1 129 ? 9.924 4.975 3.218 1.00 94.94 129 ASP A O 1
ATOM 1001 N N . LYS A 1 130 ? 8.253 4.050 4.404 1.00 95.75 130 LYS A N 1
ATOM 1002 C CA . LYS A 1 130 ? 8.494 2.678 3.936 1.00 95.75 130 LYS A CA 1
ATOM 1003 C C . LYS A 1 130 ? 8.150 2.534 2.460 1.00 95.75 130 LYS A C 1
ATOM 1005 O O . LYS A 1 130 ? 8.983 2.031 1.710 1.00 95.75 130 LYS A O 1
ATOM 1010 N N . VAL A 1 131 ? 6.990 3.034 2.030 1.00 93.50 131 VAL A N 1
ATOM 1011 C CA . VAL A 1 131 ? 6.586 3.040 0.614 1.00 93.50 131 VAL A CA 1
ATOM 1012 C C . VAL A 1 131 ? 7.608 3.793 -0.231 1.00 93.50 131 VAL A C 1
ATOM 1014 O O . VAL A 1 131 ? 8.073 3.269 -1.241 1.00 93.50 131 VAL A O 1
ATOM 1017 N N . THR A 1 132 ? 8.029 4.978 0.213 1.00 95.38 132 THR A N 1
ATOM 1018 C CA . THR A 1 132 ? 9.019 5.798 -0.494 1.00 95.38 132 THR A CA 1
ATOM 1019 C C . THR A 1 132 ? 10.349 5.061 -0.654 1.00 95.38 132 THR A C 1
ATOM 1021 O O . THR A 1 132 ? 10.904 5.008 -1.751 1.00 95.38 132 THR A O 1
ATOM 1024 N N . LYS A 1 133 ? 10.860 4.443 0.418 1.00 97.50 133 LYS A N 1
ATOM 1025 C CA . LYS A 1 133 ? 12.125 3.689 0.379 1.00 97.50 133 LYS A CA 1
ATOM 1026 C C . LYS A 1 133 ? 12.032 2.438 -0.492 1.00 97.50 133 LYS A C 1
ATOM 1028 O O . LYS A 1 133 ? 12.948 2.182 -1.277 1.00 97.50 133 LYS A O 1
ATOM 1033 N N . SER A 1 134 ? 10.946 1.675 -0.383 1.00 95.50 134 SER A N 1
ATOM 1034 C CA . SER A 1 134 ? 10.708 0.495 -1.217 1.00 95.50 134 SER A CA 1
ATOM 1035 C C . SER A 1 134 ? 10.579 0.874 -2.692 1.00 95.50 134 SER A C 1
ATOM 1037 O O . SER A 1 134 ? 11.256 0.276 -3.523 1.00 95.50 134 SER A O 1
ATOM 1039 N N . GLY A 1 135 ? 9.807 1.917 -3.015 1.00 93.19 135 GLY A N 1
ATOM 1040 C CA . GLY A 1 135 ? 9.651 2.422 -4.380 1.00 93.19 135 GLY A CA 1
ATOM 1041 C C . GLY A 1 135 ? 10.963 2.931 -4.976 1.00 93.19 135 GLY A C 1
ATOM 1042 O O . GLY A 1 135 ? 11.298 2.582 -6.105 1.00 93.19 135 GLY A O 1
ATOM 1043 N N . ALA A 1 136 ? 11.758 3.679 -4.205 1.00 95.31 136 ALA A N 1
ATOM 1044 C CA . ALA A 1 136 ? 13.079 4.127 -4.641 1.00 95.31 136 ALA A CA 1
ATOM 1045 C C . ALA A 1 136 ? 14.029 2.949 -4.917 1.00 95.31 136 ALA A C 1
ATOM 1047 O O . ALA A 1 136 ? 14.731 2.948 -5.925 1.00 95.31 136 ALA A O 1
ATOM 1048 N N . THR A 1 137 ? 14.027 1.932 -4.050 1.00 94.50 137 THR A N 1
ATOM 1049 C CA . THR A 1 137 ? 14.867 0.731 -4.205 1.00 94.50 137 THR A CA 1
ATOM 1050 C C . THR A 1 137 ? 14.453 -0.083 -5.431 1.00 94.50 137 THR A C 1
ATOM 1052 O O . THR A 1 137 ? 15.302 -0.491 -6.222 1.00 94.50 137 THR A O 1
ATOM 1055 N N . PHE A 1 138 ? 13.147 -0.279 -5.613 1.00 91.44 138 PHE A N 1
ATOM 1056 C CA . PHE A 1 138 ? 12.580 -0.973 -6.760 1.00 91.44 138 PHE A CA 1
ATOM 1057 C C . PHE A 1 138 ? 12.925 -0.270 -8.077 1.00 91.44 138 PHE A C 1
ATOM 1059 O O . PHE A 1 138 ? 13.516 -0.883 -8.965 1.00 91.44 138 PHE A O 1
ATOM 1066 N N . LEU A 1 139 ? 12.629 1.031 -8.180 1.00 88.31 139 LEU A N 1
ATOM 1067 C CA . LEU A 1 139 ? 12.901 1.809 -9.389 1.00 88.31 139 LEU A CA 1
ATOM 1068 C C . LEU A 1 139 ? 14.394 1.887 -9.692 1.00 88.31 139 LEU A C 1
ATOM 1070 O O . LEU A 1 139 ? 14.775 1.789 -10.853 1.00 88.31 139 LEU A O 1
ATOM 1074 N N . TYR A 1 140 ? 15.250 2.002 -8.674 1.00 89.38 140 TYR A N 1
ATOM 1075 C CA . TYR A 1 140 ? 16.694 1.935 -8.876 1.00 89.38 140 TYR A CA 1
ATOM 1076 C C . TYR A 1 140 ? 17.110 0.612 -9.532 1.00 89.38 140 TYR A C 1
ATOM 1078 O O . TYR A 1 140 ? 17.864 0.634 -10.503 1.00 89.38 140 TYR A O 1
ATOM 1086 N N . GLY A 1 141 ? 16.590 -0.526 -9.062 1.00 88.31 141 GLY A N 1
ATOM 1087 C CA . GLY A 1 141 ? 16.877 -1.833 -9.659 1.00 88.31 141 GLY A CA 1
ATOM 1088 C C . GLY A 1 141 ? 16.346 -1.972 -11.087 1.00 88.31 141 GLY A C 1
ATOM 1089 O O . GLY A 1 141 ? 17.087 -2.390 -11.980 1.00 88.31 141 GLY A O 1
ATOM 1090 N N . ALA A 1 142 ? 15.101 -1.547 -11.319 1.00 85.38 142 ALA A N 1
ATOM 1091 C CA . ALA A 1 142 ? 14.480 -1.551 -12.642 1.00 85.38 142 ALA A CA 1
ATOM 1092 C C . ALA A 1 142 ? 15.242 -0.659 -13.639 1.00 85.38 142 ALA A C 1
ATOM 1094 O O . ALA A 1 142 ? 15.455 -1.047 -14.785 1.00 85.38 142 ALA A O 1
ATOM 1095 N N . MET A 1 143 ? 15.707 0.516 -13.202 1.00 83.25 143 MET A N 1
ATOM 1096 C CA . MET A 1 143 ? 16.417 1.463 -14.063 1.00 83.25 143 MET A CA 1
ATOM 1097 C C . MET A 1 143 ? 17.895 1.123 -14.274 1.00 83.25 143 MET A C 1
ATOM 1099 O O . MET A 1 143 ? 18.451 1.481 -15.312 1.00 83.25 143 MET A O 1
ATOM 1103 N N . SER A 1 144 ? 18.530 0.438 -13.320 1.00 83.81 144 SER A N 1
ATOM 1104 C CA . SER A 1 144 ? 19.951 0.062 -13.391 1.00 83.81 144 SER A CA 1
ATOM 1105 C C . SER A 1 144 ? 20.202 -1.210 -14.203 1.00 83.81 144 SER A C 1
ATOM 1107 O O . SER A 1 144 ? 21.354 -1.585 -14.407 1.00 83.81 144 SER A O 1
ATOM 1109 N N . GLY A 1 145 ? 19.144 -1.877 -14.678 1.00 79.06 145 GLY A N 1
ATOM 1110 C CA . GLY A 1 145 ? 19.256 -3.128 -15.426 1.00 79.06 145 GLY A CA 1
ATOM 1111 C C . GLY A 1 145 ? 19.623 -4.333 -14.570 1.00 79.06 145 GLY A C 1
ATOM 1112 O O . GLY A 1 145 ? 20.261 -5.249 -15.077 1.00 79.06 145 GLY A O 1
ATOM 1113 N N . PHE A 1 146 ? 19.264 -4.329 -13.283 1.00 84.81 146 PHE A N 1
ATOM 1114 C CA . PHE A 1 146 ? 19.464 -5.497 -12.415 1.00 84.81 146 PHE A CA 1
ATOM 1115 C C . PHE A 1 146 ? 18.495 -6.636 -12.724 1.00 84.81 146 PHE A C 1
ATOM 1117 O O . PHE A 1 146 ? 18.759 -7.765 -12.329 1.00 84.81 146 PHE A O 1
ATOM 1124 N N . TYR A 1 147 ? 17.404 -6.325 -13.421 1.00 83.94 147 TYR A N 1
ATOM 1125 C CA . TYR A 1 147 ? 16.385 -7.271 -13.839 1.00 83.94 147 TYR A CA 1
ATOM 1126 C C . TYR A 1 147 ? 16.292 -7.284 -15.364 1.00 83.94 147 TYR A C 1
ATOM 1128 O O . TYR A 1 147 ? 16.282 -6.231 -16.016 1.00 83.94 147 TYR A O 1
ATOM 1136 N N . THR A 1 148 ? 16.197 -8.480 -15.931 1.00 83.88 148 THR A N 1
ATOM 1137 C CA . THR A 1 148 ? 15.749 -8.704 -17.308 1.00 83.88 148 THR A CA 1
ATOM 1138 C C . THR A 1 148 ? 14.261 -8.349 -17.465 1.00 83.88 148 THR A C 1
ATOM 1140 O O . THR A 1 148 ? 13.586 -7.989 -16.500 1.00 83.88 148 THR A O 1
ATOM 1143 N N . ALA A 1 149 ? 13.729 -8.395 -18.695 1.00 80.81 149 ALA A N 1
ATOM 1144 C CA . ALA A 1 149 ? 12.292 -8.176 -18.918 1.00 80.81 149 ALA A CA 1
ATOM 1145 C C . ALA A 1 149 ? 11.442 -9.218 -18.187 1.00 80.81 149 ALA A C 1
ATOM 1147 O O . ALA A 1 149 ? 10.468 -8.866 -17.534 1.00 80.81 149 ALA A O 1
ATOM 1148 N N . GLU A 1 150 ? 11.855 -10.480 -18.287 1.00 83.94 150 GLU A N 1
ATOM 1149 C CA . GLU A 1 150 ? 11.156 -11.622 -17.705 1.00 83.94 150 GLU A CA 1
ATOM 1150 C C . GLU A 1 150 ? 11.193 -11.561 -16.175 1.00 83.94 150 GLU A C 1
ATOM 1152 O O . GLU A 1 150 ? 10.151 -11.660 -15.540 1.00 83.94 150 GLU A O 1
ATOM 1157 N N . GLU A 1 151 ? 12.353 -11.268 -15.577 1.00 88.50 151 GLU A N 1
ATOM 1158 C CA . GLU A 1 151 ? 12.467 -11.121 -14.118 1.00 88.50 151 GLU A CA 1
ATOM 1159 C C . GLU A 1 151 ? 11.657 -9.937 -13.577 1.00 88.50 151 GLU A C 1
ATOM 1161 O O . GLU A 1 151 ? 11.153 -9.994 -12.456 1.00 88.50 151 GLU A O 1
ATOM 1166 N N . LEU A 1 152 ? 11.532 -8.852 -14.351 1.00 85.75 152 LEU A N 1
ATOM 1167 C CA . LEU A 1 152 ? 10.690 -7.725 -13.962 1.00 85.75 152 LEU A CA 1
ATOM 1168 C C . LEU A 1 152 ? 9.202 -8.083 -14.063 1.00 85.75 152 LEU A C 1
ATOM 1170 O O . LEU A 1 152 ? 8.449 -7.713 -13.167 1.00 85.75 152 LEU A O 1
ATOM 1174 N N . ASP A 1 153 ? 8.784 -8.813 -15.100 1.00 84.94 153 ASP A N 1
ATOM 1175 C CA . ASP A 1 153 ? 7.407 -9.305 -15.236 1.00 84.94 153 ASP A CA 1
ATOM 1176 C C . ASP A 1 153 ? 7.058 -10.281 -14.088 1.00 84.94 153 ASP A C 1
ATOM 1178 O O . ASP A 1 153 ? 6.017 -10.112 -13.449 1.00 84.94 153 ASP A O 1
ATOM 1182 N N . ASP A 1 154 ? 7.950 -11.217 -13.745 1.00 89.75 154 ASP A N 1
ATOM 1183 C CA . ASP A 1 154 ? 7.782 -12.152 -12.618 1.00 89.75 154 ASP A CA 1
ATOM 1184 C C . ASP A 1 154 ? 7.680 -11.420 -11.271 1.00 89.75 154 ASP A C 1
ATOM 1186 O O . ASP A 1 154 ? 6.794 -11.698 -10.456 1.00 89.75 154 ASP A O 1
ATOM 1190 N N . LEU A 1 155 ? 8.560 -10.440 -11.039 1.00 90.50 155 LEU A N 1
ATOM 1191 C CA . LEU A 1 155 ? 8.522 -9.604 -9.840 1.00 90.50 155 LEU A CA 1
ATOM 1192 C C . LEU A 1 155 ? 7.201 -8.829 -9.749 1.00 90.50 155 LEU A C 1
ATOM 1194 O O . LEU A 1 155 ? 6.610 -8.741 -8.673 1.00 90.50 155 LEU A O 1
ATOM 1198 N N . MET A 1 156 ? 6.731 -8.272 -10.868 1.00 88.50 156 MET A N 1
ATOM 1199 C CA . MET A 1 156 ? 5.477 -7.521 -10.924 1.00 88.50 156 MET A CA 1
ATOM 1200 C C . MET A 1 156 ? 4.254 -8.396 -10.673 1.00 88.50 156 MET A C 1
ATOM 1202 O O . MET A 1 156 ? 3.339 -7.958 -9.971 1.00 88.50 156 MET A O 1
ATOM 1206 N N . TYR A 1 157 ? 4.257 -9.627 -11.183 1.00 88.44 157 TYR A N 1
ATOM 1207 C CA . TYR A 1 157 ? 3.246 -10.622 -10.851 1.00 88.44 157 TYR A CA 1
ATOM 1208 C C . TYR A 1 157 ? 3.217 -10.872 -9.338 1.00 88.44 157 TYR A C 1
ATOM 1210 O O . TYR A 1 157 ? 2.176 -10.694 -8.705 1.00 88.44 157 TYR A O 1
ATOM 1218 N N . GLU A 1 158 ? 4.366 -11.169 -8.718 1.00 90.94 158 GLU A N 1
ATOM 1219 C CA . GLU A 1 158 ? 4.424 -11.447 -7.278 1.00 90.94 158 GLU A CA 1
ATOM 1220 C C . GLU A 1 158 ? 3.928 -10.270 -6.424 1.00 90.94 158 GLU A C 1
ATOM 1222 O O . GLU A 1 158 ? 3.107 -10.461 -5.521 1.00 90.94 158 GLU A O 1
ATOM 1227 N N . VAL A 1 159 ? 4.392 -9.043 -6.687 1.00 91.88 159 VAL A N 1
ATOM 1228 C CA . VAL A 1 159 ? 3.966 -7.884 -5.882 1.00 91.88 159 VAL A CA 1
ATOM 1229 C C . VAL A 1 159 ? 2.492 -7.538 -6.099 1.00 91.88 159 VAL A C 1
ATOM 1231 O O . VAL A 1 159 ? 1.845 -7.055 -5.167 1.00 91.88 159 VAL A O 1
ATOM 1234 N N . THR A 1 160 ? 1.939 -7.815 -7.285 1.00 88.62 160 THR A N 1
ATOM 1235 C CA . THR A 1 160 ? 0.511 -7.609 -7.568 1.00 88.62 160 THR A CA 1
ATOM 1236 C C . THR A 1 160 ? -0.346 -8.625 -6.818 1.00 88.62 160 THR A C 1
ATOM 1238 O O . THR A 1 160 ? -1.330 -8.228 -6.196 1.00 88.62 160 THR A O 1
ATOM 1241 N N . GLU A 1 161 ? 0.062 -9.896 -6.756 1.00 88.62 161 GLU A N 1
ATOM 1242 C CA . GLU A 1 161 ? -0.596 -10.909 -5.915 1.00 88.62 161 GLU A CA 1
ATOM 1243 C C . GLU A 1 161 ? -0.610 -10.499 -4.436 1.00 88.62 161 GLU A C 1
ATOM 1245 O O . GLU A 1 161 ? -1.642 -10.577 -3.765 1.00 88.62 161 GLU A O 1
ATOM 1250 N N . VAL A 1 162 ? 0.521 -9.995 -3.925 1.00 91.50 162 VAL A N 1
ATOM 1251 C CA . VAL A 1 162 ? 0.612 -9.503 -2.542 1.00 91.50 162 VAL A CA 1
ATOM 1252 C C . VAL A 1 162 ? -0.345 -8.331 -2.306 1.00 91.50 162 VAL A C 1
ATOM 1254 O O . VAL A 1 162 ? -1.032 -8.296 -1.284 1.00 91.50 162 VAL A O 1
ATOM 1257 N N . ALA A 1 163 ? -0.422 -7.383 -3.243 1.00 88.31 163 ALA A N 1
ATOM 1258 C CA . ALA A 1 163 ? -1.318 -6.236 -3.141 1.00 88.31 163 ALA A CA 1
ATOM 1259 C C . ALA A 1 163 ? -2.800 -6.640 -3.203 1.00 88.31 163 ALA A C 1
ATOM 1261 O O . ALA A 1 163 ? -3.594 -6.155 -2.395 1.00 88.31 163 ALA A O 1
ATOM 1262 N N . LYS A 1 164 ? -3.172 -7.546 -4.115 1.00 84.44 164 LYS A N 1
ATOM 1263 C CA . LYS A 1 164 ? -4.545 -8.053 -4.247 1.00 84.44 164 LYS A CA 1
ATOM 1264 C C . LYS A 1 164 ? -5.006 -8.769 -2.987 1.00 84.44 164 LYS A C 1
ATOM 1266 O O . LYS A 1 164 ? -6.081 -8.451 -2.492 1.00 84.44 164 LYS A O 1
ATOM 1271 N N . PHE A 1 165 ? -4.167 -9.629 -2.406 1.00 84.56 165 PHE A N 1
ATOM 1272 C CA . PHE A 1 165 ? -4.487 -10.278 -1.134 1.00 84.56 165 PHE A CA 1
ATOM 1273 C C . PHE A 1 165 ? -4.793 -9.251 -0.036 1.00 84.56 165 PHE A C 1
ATOM 1275 O O . PHE A 1 165 ? -5.767 -9.391 0.698 1.00 84.56 165 PHE A O 1
ATOM 1282 N N . LEU A 1 166 ? -3.996 -8.182 0.071 1.00 84.25 166 LEU A N 1
ATOM 1283 C CA . LEU A 1 166 ? -4.261 -7.128 1.053 1.00 84.25 166 LEU A CA 1
ATOM 1284 C C . LEU A 1 166 ? -5.592 -6.410 0.785 1.00 84.25 166 LEU A C 1
ATOM 1286 O O . LEU A 1 166 ? -6.324 -6.146 1.734 1.00 84.25 166 LEU A O 1
ATOM 1290 N N . LEU A 1 167 ? -5.936 -6.136 -0.477 1.00 80.06 167 LEU A N 1
ATOM 1291 C CA . LEU A 1 167 ? -7.214 -5.518 -0.852 1.00 80.06 167 LEU A CA 1
ATOM 1292 C C . LEU A 1 167 ? -8.416 -6.431 -0.572 1.00 80.06 167 LEU A C 1
ATOM 1294 O O . LEU A 1 167 ? -9.411 -5.971 -0.010 1.00 80.06 167 LEU A O 1
ATOM 1298 N N . GLU A 1 168 ? -8.318 -7.715 -0.910 1.00 78.06 168 GLU A N 1
ATOM 1299 C CA . GLU A 1 168 ? -9.352 -8.719 -0.631 1.00 78.06 168 GLU A CA 1
ATOM 1300 C C . GLU A 1 168 ? -9.637 -8.791 0.869 1.00 78.06 168 GLU A C 1
ATOM 1302 O O . GLU A 1 168 ? -10.783 -8.768 1.324 1.00 78.06 168 GLU A O 1
ATOM 1307 N N . VAL A 1 169 ? -8.569 -8.777 1.663 1.00 74.62 169 VAL A N 1
ATOM 1308 C CA . VAL A 1 169 ? -8.656 -8.835 3.115 1.00 74.62 169 VAL A CA 1
ATOM 1309 C C . VAL A 1 169 ? -9.276 -7.558 3.707 1.00 74.62 169 VAL A C 1
ATOM 1311 O O . VAL A 1 169 ? -10.004 -7.642 4.693 1.00 74.62 169 VAL A O 1
ATOM 1314 N N . GLU A 1 170 ? -9.124 -6.390 3.073 1.00 72.75 170 GLU A N 1
ATOM 1315 C CA . GLU A 1 170 ? -9.880 -5.165 3.412 1.00 72.75 170 GLU A CA 1
ATOM 1316 C C . GLU A 1 170 ? -11.386 -5.248 3.087 1.00 72.75 170 GLU A C 1
ATOM 1318 O O . GLU A 1 170 ? -12.136 -4.308 3.372 1.00 72.75 170 GLU A O 1
ATOM 1323 N N . GLY A 1 171 ? -11.844 -6.353 2.493 1.00 66.06 171 GLY A N 1
ATOM 1324 C CA . GLY A 1 171 ? -13.216 -6.551 2.045 1.00 66.06 171 GLY A CA 1
ATOM 1325 C C . GLY A 1 171 ? -13.498 -5.956 0.665 1.00 66.06 171 GLY A C 1
ATOM 1326 O O . GLY A 1 171 ? -14.665 -5.692 0.361 1.00 66.06 171 GLY A O 1
ATOM 1327 N N . ALA A 1 172 ? -12.465 -5.700 -0.149 1.00 62.25 172 ALA A N 1
ATOM 1328 C CA . ALA A 1 172 ? -12.651 -5.392 -1.561 1.00 62.25 172 ALA A CA 1
ATOM 1329 C C . ALA A 1 172 ? -12.894 -6.698 -2.330 1.00 62.25 172 ALA A C 1
ATOM 1331 O O . ALA A 1 172 ? -11.998 -7.521 -2.457 1.00 62.25 172 ALA A O 1
ATOM 1332 N N . ASP A 1 173 ? -14.113 -6.882 -2.829 1.00 62.12 173 ASP A N 1
ATOM 1333 C CA . ASP A 1 173 ? -14.457 -7.990 -3.722 1.00 62.12 173 ASP A CA 1
ATOM 1334 C C . ASP A 1 173 ? -14.247 -7.483 -5.157 1.00 62.12 173 ASP A C 1
ATOM 1336 O O . ASP A 1 173 ? -15.077 -6.733 -5.682 1.00 62.12 173 ASP A O 1
ATOM 1340 N N . LEU A 1 174 ? -13.077 -7.758 -5.736 1.00 62.47 174 LEU A N 1
ATOM 1341 C CA . LEU A 1 174 ? -12.788 -7.423 -7.129 1.00 62.47 174 LEU A CA 1
ATOM 1342 C C . LEU A 1 174 ? -13.344 -8.540 -8.009 1.00 62.47 174 LEU A C 1
ATOM 1344 O O . LEU A 1 174 ? -13.125 -9.725 -7.765 1.00 62.47 174 LEU A O 1
ATOM 1348 N N . ALA A 1 175 ? -14.078 -8.181 -9.060 1.00 78.38 175 ALA A N 1
ATOM 1349 C CA . ALA A 1 175 ? -14.455 -9.187 -10.041 1.00 78.38 175 ALA A CA 1
ATOM 1350 C C . ALA A 1 175 ? -13.187 -9.684 -10.751 1.00 78.38 175 ALA A C 1
ATOM 1352 O O . ALA A 1 175 ? -12.362 -8.872 -11.151 1.00 78.38 175 ALA A O 1
ATOM 1353 N N . VAL A 1 176 ? -13.072 -10.991 -11.007 1.00 79.81 176 VAL A N 1
ATOM 1354 C CA . VAL A 1 176 ? -11.909 -11.593 -11.702 1.00 79.81 176 VAL A CA 1
ATOM 1355 C C . VAL A 1 176 ? -11.532 -10.845 -12.991 1.00 79.81 176 VAL A C 1
ATOM 1357 O O . VAL A 1 176 ? -10.360 -10.695 -13.308 1.00 79.81 176 VAL A O 1
ATOM 1360 N N . SER A 1 177 ? -12.516 -10.341 -13.743 1.00 76.81 177 SER A N 1
ATOM 1361 C CA . SER A 1 177 ? -12.250 -9.534 -14.941 1.00 76.81 177 SER A CA 1
ATOM 1362 C C . SER A 1 177 ? -11.582 -8.192 -14.629 1.00 76.81 177 SER A C 1
ATOM 1364 O O . SER A 1 177 ? -10.706 -7.770 -15.369 1.00 76.81 177 SER A O 1
ATOM 1366 N N . GLU A 1 178 ? -11.982 -7.529 -13.542 1.00 79.94 178 GLU A N 1
ATOM 1367 C CA . GLU A 1 178 ? -11.355 -6.282 -13.090 1.00 79.94 178 GLU A CA 1
ATOM 1368 C C . GLU A 1 178 ? -9.939 -6.535 -12.561 1.00 79.94 178 GLU A C 1
ATOM 1370 O O . GLU A 1 178 ? -9.058 -5.707 -12.780 1.00 79.94 178 GLU A O 1
ATOM 1375 N N . GLU A 1 179 ? -9.699 -7.677 -11.908 1.00 80.75 179 GLU A N 1
ATOM 1376 C CA . GLU A 1 179 ? -8.356 -8.078 -11.468 1.00 80.75 179 GLU A CA 1
ATOM 1377 C C . GLU A 1 179 ? -7.400 -8.234 -12.657 1.00 80.75 179 GLU A C 1
ATOM 1379 O O . GLU A 1 179 ? -6.333 -7.619 -12.666 1.00 80.75 179 GLU A O 1
ATOM 1384 N N . LEU A 1 180 ? -7.819 -8.976 -13.688 1.00 82.94 180 LEU A N 1
ATOM 1385 C CA . LEU A 1 180 ? -7.026 -9.187 -14.904 1.00 82.94 180 LEU A CA 1
ATOM 1386 C C . LEU A 1 180 ? -6.765 -7.877 -15.660 1.00 82.94 180 LEU A C 1
ATOM 1388 O O . LEU A 1 180 ? -5.644 -7.630 -16.096 1.00 82.94 180 LEU A O 1
ATOM 1392 N N . ASP A 1 181 ? -7.769 -7.000 -15.767 1.00 85.19 181 ASP A N 1
ATOM 1393 C CA . ASP A 1 181 ? -7.607 -5.695 -16.418 1.00 85.19 181 ASP A CA 1
ATOM 1394 C C . ASP A 1 181 ? -6.594 -4.800 -15.672 1.00 85.19 181 ASP A C 1
ATOM 1396 O O . ASP A 1 181 ? -5.844 -4.035 -16.289 1.00 85.19 181 ASP A O 1
ATOM 1400 N N . VAL A 1 182 ? -6.573 -4.865 -14.335 1.00 84.38 182 VAL A N 1
ATOM 1401 C CA . VAL A 1 182 ? -5.604 -4.132 -13.507 1.00 84.38 182 VAL A CA 1
ATOM 1402 C C . VAL A 1 182 ? -4.198 -4.698 -13.690 1.00 84.38 182 VAL A C 1
ATOM 1404 O O . VAL A 1 182 ? -3.263 -3.916 -13.867 1.00 84.38 182 VAL A O 1
ATOM 1407 N N . GLU 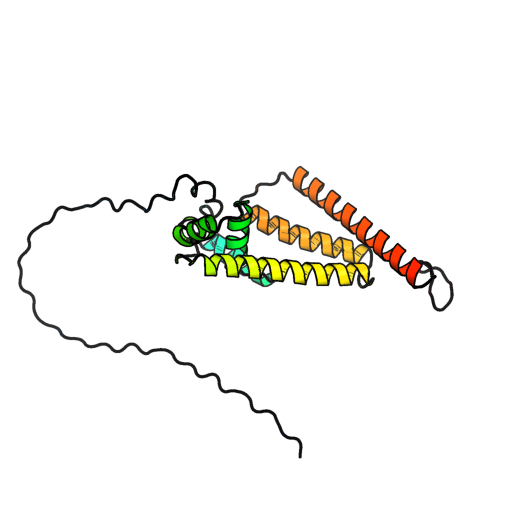A 1 183 ? -4.044 -6.021 -13.688 1.00 82.38 183 GLU A N 1
ATOM 1408 C CA . GLU A 1 183 ? -2.766 -6.695 -13.943 1.00 82.38 183 GLU A CA 1
ATOM 1409 C C . GLU A 1 183 ? -2.186 -6.330 -15.306 1.00 82.38 183 GLU A C 1
ATOM 1411 O O . GLU A 1 183 ? -1.059 -5.835 -15.370 1.00 82.38 183 GLU A O 1
ATOM 1416 N N . ASP A 1 184 ? -2.969 -6.481 -16.378 1.00 85.56 184 ASP A N 1
ATOM 1417 C CA . ASP A 1 184 ? -2.533 -6.174 -17.743 1.00 85.56 184 ASP A CA 1
ATOM 1418 C C . ASP A 1 184 ? -2.025 -4.731 -17.847 1.00 85.56 184 ASP A C 1
ATOM 1420 O O . ASP A 1 184 ? -0.979 -4.455 -18.447 1.00 85.56 184 ASP A O 1
ATOM 1424 N N . ARG A 1 185 ? -2.728 -3.798 -17.198 1.00 86.25 185 ARG A N 1
ATOM 1425 C CA . ARG A 1 185 ? -2.360 -2.383 -17.192 1.00 86.25 185 ARG A CA 1
ATOM 1426 C C . ARG A 1 185 ? -1.109 -2.094 -16.366 1.00 86.25 185 ARG A C 1
ATOM 1428 O O . ARG A 1 185 ? -0.309 -1.244 -16.758 1.00 86.25 185 ARG A O 1
ATOM 1435 N N . ILE A 1 186 ? -0.926 -2.770 -15.233 1.00 86.25 186 ILE A N 1
ATOM 1436 C CA . ILE A 1 186 ? 0.294 -2.664 -14.423 1.00 86.25 186 ILE A CA 1
ATOM 1437 C C . ILE A 1 186 ? 1.492 -3.205 -15.214 1.00 86.25 186 ILE A C 1
ATOM 1439 O O . ILE A 1 186 ? 2.519 -2.527 -15.303 1.00 86.25 186 ILE A O 1
ATOM 1443 N N . SER A 1 187 ? 1.354 -4.374 -15.843 1.00 83.25 187 SER A N 1
ATOM 1444 C CA . SER A 1 187 ? 2.397 -4.974 -16.679 1.00 83.25 187 SER A CA 1
ATOM 1445 C C . SER A 1 187 ? 2.765 -4.088 -17.871 1.00 83.25 187 SER A C 1
ATOM 1447 O O . SER A 1 187 ? 3.948 -3.919 -18.168 1.00 83.25 187 SER A O 1
ATOM 1449 N N . GLU A 1 188 ? 1.786 -3.467 -18.536 1.00 86.44 188 GLU A N 1
ATOM 1450 C CA . GLU A 1 188 ? 2.040 -2.518 -19.628 1.00 86.44 188 GLU A CA 1
ATOM 1451 C C . GLU A 1 188 ? 2.899 -1.330 -19.164 1.00 86.44 188 GLU A C 1
ATOM 1453 O O . GLU A 1 188 ? 3.943 -1.047 -19.761 1.00 86.44 188 GLU A O 1
ATOM 1458 N N . VAL A 1 189 ? 2.521 -0.684 -18.055 1.00 88.19 189 VAL A N 1
ATOM 1459 C CA . VAL A 1 189 ? 3.270 0.455 -17.493 1.00 88.19 189 VAL A CA 1
ATOM 1460 C C . VAL A 1 189 ? 4.704 0.057 -17.138 1.00 88.19 189 VAL A C 1
ATOM 1462 O O . VAL A 1 189 ? 5.644 0.812 -17.387 1.00 88.19 189 VAL A O 1
ATOM 1465 N N . MET A 1 190 ? 4.899 -1.137 -16.587 1.00 82.31 190 MET A N 1
ATOM 1466 C CA . MET A 1 190 ? 6.223 -1.614 -16.187 1.00 82.31 190 MET A CA 1
ATOM 1467 C C . MET A 1 190 ? 7.127 -1.927 -17.378 1.00 82.31 190 MET A C 1
ATOM 1469 O O . MET A 1 190 ? 8.317 -1.593 -17.354 1.00 82.31 190 MET A O 1
ATOM 1473 N N . ARG A 1 191 ? 6.566 -2.462 -18.468 1.00 82.06 191 ARG A N 1
ATOM 1474 C CA . ARG A 1 191 ? 7.292 -2.607 -19.738 1.00 82.06 191 ARG A CA 1
ATOM 1475 C C . ARG A 1 191 ? 7.717 -1.257 -20.308 1.00 82.06 191 ARG A C 1
ATOM 1477 O O . ARG A 1 191 ? 8.823 -1.148 -20.840 1.00 82.06 191 ARG A O 1
ATOM 1484 N N . ASP A 1 192 ? 6.895 -0.221 -20.170 1.00 86.06 192 ASP A N 1
ATOM 1485 C CA . ASP A 1 192 ? 7.248 1.134 -20.607 1.00 86.06 192 ASP A CA 1
ATOM 1486 C C . ASP A 1 192 ? 8.348 1.772 -19.740 1.00 86.06 192 ASP A C 1
ATOM 1488 O O . ASP A 1 192 ? 9.248 2.429 -20.277 1.00 86.06 192 ASP A O 1
ATOM 1492 N N . VAL A 1 193 ? 8.343 1.533 -18.421 1.00 83.12 193 VAL A N 1
ATOM 1493 C CA . VAL A 1 193 ? 9.443 1.929 -17.518 1.00 83.12 193 VAL A CA 1
ATOM 1494 C C . VAL A 1 193 ? 10.751 1.264 -17.945 1.00 83.12 193 VAL A C 1
ATOM 1496 O O . VAL A 1 193 ? 11.775 1.941 -18.070 1.00 83.12 193 VAL A O 1
ATOM 1499 N N . ARG A 1 194 ? 10.719 -0.043 -18.232 1.00 79.50 194 ARG A N 1
ATOM 1500 C CA . ARG A 1 194 ? 11.891 -0.784 -18.713 1.00 79.50 194 ARG A CA 1
ATOM 1501 C C . ARG A 1 194 ? 12.411 -0.227 -20.035 1.00 79.50 194 ARG A C 1
ATOM 1503 O O . ARG A 1 194 ? 13.595 0.085 -20.124 1.00 79.50 194 ARG A O 1
ATOM 1510 N N . ARG A 1 195 ? 11.533 -0.035 -21.026 1.00 83.38 195 ARG A N 1
ATOM 1511 C CA . ARG A 1 195 ? 11.908 0.507 -22.344 1.00 83.38 195 ARG A CA 1
ATOM 1512 C C . ARG A 1 195 ? 12.564 1.882 -22.216 1.00 83.38 195 ARG A C 1
ATOM 1514 O O . ARG A 1 195 ? 13.568 2.164 -22.863 1.00 83.38 195 ARG A O 1
ATOM 1521 N N . SER A 1 196 ? 12.018 2.720 -21.337 1.00 84.06 196 SER A N 1
ATOM 1522 C CA . SER A 1 196 ? 12.549 4.055 -21.052 1.00 84.06 196 SER A CA 1
ATOM 1523 C C . SER A 1 196 ? 13.917 3.995 -20.354 1.00 84.06 196 SER A C 1
ATOM 1525 O O . SER A 1 196 ? 14.803 4.786 -20.669 1.00 84.06 196 SER A O 1
ATOM 1527 N N . SER A 1 197 ? 14.131 3.036 -19.444 1.00 79.69 197 SER A N 1
ATOM 1528 C CA . SER A 1 197 ? 15.441 2.780 -18.825 1.00 79.69 197 SER A CA 1
ATOM 1529 C C . SER A 1 197 ? 16.480 2.286 -19.834 1.00 79.69 197 SER A C 1
ATOM 1531 O O . SER A 1 197 ? 17.621 2.743 -19.805 1.00 79.69 197 SER A O 1
ATOM 1533 N N . GLU A 1 198 ? 16.119 1.349 -20.711 1.00 82.06 198 GLU A N 1
ATOM 1534 C CA . GLU A 1 198 ? 17.013 0.854 -21.764 1.00 82.06 198 GLU A CA 1
ATOM 1535 C C . GLU A 1 198 ? 17.445 1.982 -22.690 1.00 82.06 198 GLU A C 1
ATOM 1537 O O . GLU A 1 198 ? 18.638 2.139 -22.941 1.00 82.06 198 GLU A O 1
ATOM 1542 N N . GLN A 1 199 ? 16.493 2.813 -23.120 1.00 82.06 199 GLN A N 1
ATOM 1543 C CA . GLN A 1 199 ? 16.786 3.983 -23.935 1.00 82.06 199 GLN A CA 1
ATOM 1544 C C . GLN A 1 199 ? 17.757 4.934 -23.222 1.00 82.06 199 GLN A C 1
ATOM 1546 O O . GLN A 1 199 ? 18.765 5.322 -23.808 1.00 82.06 199 GLN A O 1
ATOM 1551 N N . LEU A 1 200 ? 17.501 5.267 -21.953 1.00 80.00 200 LEU A N 1
ATOM 1552 C CA . LEU A 1 200 ? 18.372 6.154 -21.178 1.00 80.00 200 LEU A CA 1
ATOM 1553 C C . LEU A 1 200 ? 19.798 5.591 -21.054 1.00 80.00 200 LEU A C 1
ATOM 1555 O O . LEU A 1 200 ? 20.772 6.317 -21.239 1.00 80.00 200 LEU A O 1
ATOM 1559 N N . ARG A 1 201 ? 19.937 4.288 -20.787 1.00 77.00 201 ARG A N 1
ATOM 1560 C CA . ARG A 1 201 ? 21.247 3.628 -20.677 1.00 77.00 201 ARG A CA 1
ATOM 1561 C C . ARG A 1 201 ? 21.975 3.558 -22.018 1.00 77.00 201 ARG A C 1
ATOM 1563 O O . ARG A 1 201 ? 23.195 3.730 -22.050 1.00 77.00 201 ARG A O 1
ATOM 1570 N N . ALA A 1 202 ? 21.256 3.340 -23.117 1.00 78.69 202 ALA A N 1
ATOM 1571 C CA . ALA A 1 202 ? 21.830 3.375 -24.459 1.00 78.69 202 ALA A CA 1
ATOM 1572 C C . ALA A 1 202 ? 22.323 4.787 -24.824 1.00 78.69 202 ALA A C 1
ATOM 1574 O O . ALA A 1 202 ? 23.415 4.940 -25.374 1.00 78.69 202 ALA A O 1
ATOM 1575 N N . GLU A 1 203 ? 21.568 5.826 -24.452 1.00 79.38 203 GLU A N 1
ATOM 1576 C CA . GLU A 1 203 ? 21.963 7.230 -24.612 1.00 79.38 203 GLU A CA 1
ATOM 1577 C C . GLU A 1 203 ? 23.199 7.588 -23.762 1.00 79.38 203 GLU A C 1
ATOM 1579 O O . GLU A 1 203 ? 24.105 8.258 -24.260 1.00 79.38 203 GLU A O 1
ATOM 1584 N N . GLU A 1 204 ? 23.284 7.114 -22.512 1.00 74.19 204 GLU A N 1
ATOM 1585 C CA . GLU A 1 204 ? 24.433 7.361 -21.624 1.00 74.19 204 GLU A CA 1
ATOM 1586 C C . GLU A 1 204 ? 25.708 6.622 -22.056 1.00 74.19 204 GLU A C 1
ATOM 1588 O O . GLU A 1 204 ? 26.808 7.177 -21.989 1.00 74.19 204 GLU A O 1
ATOM 1593 N N . THR A 1 205 ? 25.584 5.363 -22.481 1.00 70.06 205 THR A N 1
ATOM 1594 C C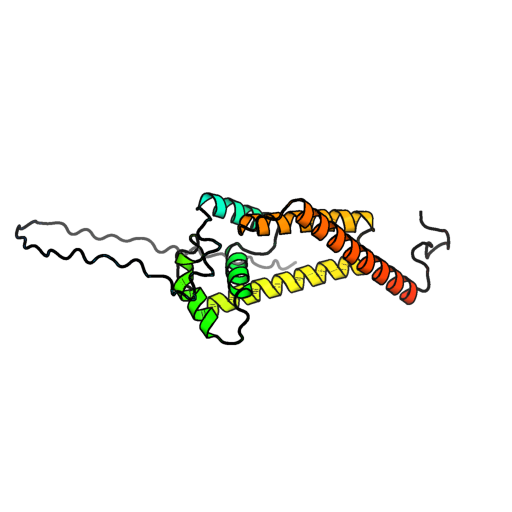A . THR A 1 205 ? 26.738 4.509 -22.814 1.00 70.06 205 THR A CA 1
ATOM 1595 C C . THR A 1 205 ? 27.158 4.601 -24.279 1.00 70.06 205 THR A C 1
ATOM 1597 O O . THR A 1 205 ? 28.259 4.162 -24.623 1.00 70.06 205 THR A O 1
ATOM 1600 N N . GLY A 1 206 ? 26.311 5.159 -25.149 1.00 66.31 206 GLY A N 1
ATOM 1601 C CA . GLY A 1 206 ? 26.521 5.214 -26.597 1.00 66.31 206 GLY A CA 1
ATOM 1602 C C . GLY A 1 206 ? 26.479 3.847 -27.289 1.00 66.31 206 GLY A C 1
ATOM 1603 O O . GLY A 1 206 ? 26.863 3.752 -28.454 1.00 66.31 206 GLY A O 1
ATOM 1604 N N . HIS A 1 207 ? 26.050 2.799 -26.581 1.00 62.59 207 HIS A N 1
ATOM 1605 C CA . HIS A 1 207 ? 25.954 1.433 -27.080 1.00 62.59 207 HIS A CA 1
ATOM 1606 C C . HIS A 1 207 ? 24.508 0.959 -26.967 1.00 62.59 207 HIS A C 1
ATOM 1608 O O . HIS A 1 207 ? 23.864 1.143 -25.938 1.00 62.59 207 HIS A O 1
ATOM 1614 N N . ASP A 1 208 ? 24.005 0.358 -28.040 1.00 63.19 208 ASP A N 1
ATOM 1615 C CA . ASP A 1 208 ? 22.701 -0.297 -28.032 1.00 63.19 208 ASP A CA 1
ATOM 1616 C C . ASP A 1 208 ? 22.734 -1.469 -27.035 1.00 63.19 208 ASP A C 1
ATOM 1618 O O . ASP A 1 208 ? 23.704 -2.228 -27.022 1.00 63.19 208 ASP A O 1
ATOM 1622 N N . HIS A 1 209 ? 21.708 -1.601 -26.188 1.00 63.41 209 HIS A N 1
ATOM 1623 C CA . HIS A 1 209 ? 21.601 -2.667 -25.177 1.00 63.41 209 HIS A CA 1
ATOM 1624 C C . HIS A 1 209 ? 21.720 -4.056 -25.814 1.00 63.41 209 HIS A C 1
ATOM 1626 O O . HIS A 1 209 ? 22.286 -4.974 -25.221 1.00 63.41 209 HIS A O 1
ATOM 1632 N N . ASP A 1 210 ? 21.235 -4.180 -27.046 1.00 67.88 210 ASP A N 1
ATOM 1633 C CA . ASP A 1 210 ? 21.264 -5.421 -27.806 1.00 67.88 210 ASP A CA 1
ATOM 1634 C C . ASP A 1 210 ? 22.661 -5.736 -28.340 1.00 67.88 210 ASP A C 1
ATOM 1636 O O . ASP A 1 210 ? 22.801 -6.676 -29.111 1.00 67.88 210 ASP A O 1
ATOM 1640 N N . VAL A 1 211 ? 23.692 -4.955 -28.001 1.00 66.19 211 VAL A N 1
ATOM 1641 C CA . VAL A 1 211 ? 25.049 -5.081 -28.528 1.00 66.19 211 VAL A CA 1
ATOM 1642 C C . VAL A 1 211 ? 26.063 -5.097 -27.387 1.00 66.19 211 VAL A C 1
ATOM 1644 O O . VAL A 1 211 ? 26.181 -4.160 -26.603 1.00 66.19 211 VAL A O 1
ATOM 1647 N N . CYS A 1 212 ? 26.867 -6.157 -27.326 1.00 63.25 212 CYS A N 1
ATOM 1648 C CA . CYS A 1 212 ? 27.913 -6.317 -26.330 1.00 63.25 212 CYS A CA 1
ATOM 1649 C C . CYS A 1 212 ? 28.901 -5.135 -26.385 1.00 63.25 212 CYS A C 1
ATOM 1651 O O . CYS A 1 212 ? 29.608 -4.980 -27.386 1.00 63.25 212 CYS A O 1
ATOM 1653 N N . PRO A 1 213 ? 29.057 -4.350 -25.305 1.00 63.16 213 PRO A N 1
ATOM 1654 C CA . PRO A 1 213 ? 29.939 -3.180 -25.292 1.00 63.16 213 PRO A CA 1
ATOM 1655 C C . PRO A 1 213 ? 31.432 -3.540 -25.370 1.00 63.16 213 PRO A C 1
ATOM 1657 O O . PRO A 1 213 ? 32.275 -2.666 -25.558 1.00 63.16 213 PRO A O 1
ATOM 1660 N N . HIS A 1 214 ? 31.783 -4.824 -25.232 1.00 58.34 214 HIS A N 1
ATOM 1661 C CA . HIS A 1 214 ? 33.161 -5.302 -25.335 1.00 58.34 214 HIS A CA 1
ATOM 1662 C C . HIS A 1 214 ? 33.537 -5.795 -26.745 1.00 58.34 214 HIS A C 1
ATOM 1664 O O . HIS A 1 214 ? 34.700 -5.683 -27.133 1.00 58.34 214 HIS A O 1
ATOM 1670 N 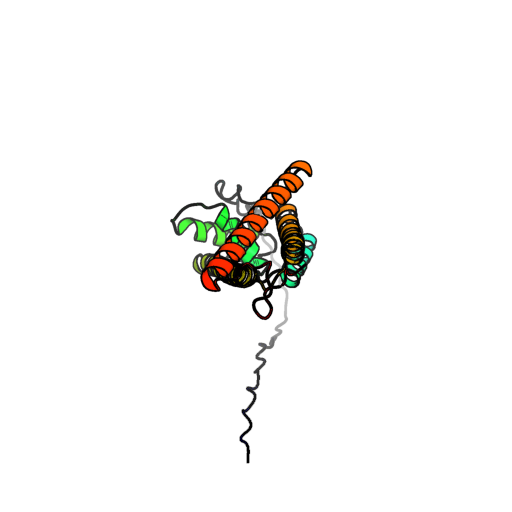N . CYS A 1 215 ? 32.598 -6.356 -27.519 1.00 77.00 215 CYS A N 1
ATOM 1671 C CA . CYS A 1 215 ? 32.895 -6.946 -28.837 1.00 77.00 215 CYS A CA 1
ATOM 1672 C C . CYS A 1 215 ? 31.986 -6.497 -29.990 1.00 77.00 215 CYS A C 1
ATOM 1674 O O . CYS A 1 215 ? 32.304 -6.792 -31.140 1.00 77.00 215 CYS A O 1
ATOM 1676 N N . GLY A 1 216 ? 30.898 -5.772 -29.730 1.00 69.25 216 GLY A N 1
ATOM 1677 C CA . GLY A 1 216 ? 29.993 -5.275 -30.768 1.00 69.25 216 GLY A CA 1
ATOM 1678 C C . GLY A 1 216 ? 29.049 -6.325 -31.370 1.00 69.25 216 GLY A C 1
ATOM 1679 O O . GLY A 1 216 ? 28.372 -6.027 -32.353 1.00 69.25 216 GLY A O 1
ATOM 1680 N N . GLU A 1 217 ? 28.998 -7.542 -30.823 1.00 76.81 217 GLU A N 1
ATOM 1681 C CA . GLU A 1 217 ? 28.047 -8.581 -31.246 1.00 76.81 217 GLU A CA 1
ATOM 1682 C C . GLU A 1 217 ? 26.686 -8.406 -30.586 1.00 76.81 217 GLU A C 1
ATOM 1684 O O . GLU A 1 217 ? 26.603 -7.883 -29.476 1.00 76.81 217 GLU A O 1
ATOM 1689 N N . LYS A 1 218 ? 25.626 -8.874 -31.257 1.00 72.25 218 LYS A N 1
ATOM 1690 C CA . LYS A 1 218 ? 24.289 -8.825 -30.677 1.00 72.25 218 LYS A CA 1
ATOM 1691 C C . LYS A 1 218 ? 24.155 -9.789 -29.498 1.00 72.25 218 LYS A C 1
ATOM 1693 O O . LYS A 1 218 ? 24.571 -10.938 -29.617 1.00 72.25 218 LYS A O 1
ATOM 1698 N N . LEU A 1 219 ? 23.591 -9.319 -28.391 1.00 67.38 219 LEU A N 1
ATOM 1699 C CA . LEU A 1 219 ? 23.226 -10.151 -27.246 1.00 67.38 219 LEU A CA 1
ATOM 1700 C C . LEU A 1 219 ? 21.841 -10.760 -27.533 1.00 67.38 219 LEU A C 1
ATOM 1702 O O . LEU A 1 219 ? 20.899 -10.013 -27.789 1.00 67.38 219 LEU A O 1
ATOM 1706 N N . GLU A 1 220 ? 21.764 -12.097 -27.591 1.00 55.09 220 GLU A N 1
ATOM 1707 C CA . GLU A 1 220 ? 20.513 -12.875 -27.724 1.00 55.09 220 GLU A CA 1
ATOM 1708 C C . GLU A 1 220 ? 19.862 -13.132 -26.364 1.00 55.09 220 GLU A C 1
ATOM 1710 O O . GLU A 1 220 ? 20.614 -13.408 -25.397 1.00 55.09 220 GLU A O 1
#

Mean predicted aligned error: 15.06 Å

Foldseek 3Di:
DDDDDDDDDDDDDDDDDDDDDDDDDDDDDDDDDPDPPVPPPPPQPPVRVVLLLQVPDDPVLVVVVQVLCVVPHPAGPQLVLLLVQVVVDPDPDLVSLQSCQQCVCRSHVVCVHGHDSVRSVVSNVVSVVRCVVVVVVVLCCLLVVVDDLVRLLVVLVVVLVSVVVVCVSSVDDDDPVNSVVVSVVSSVVSVVSNVVSQVVVCVVLVHRPQADPVPRDGDD

Organism: NCBI:txid175632

Solvent-accessible surface area (backbone atoms only — not comparable to full-atom values): 13450 Å² total; per-residue (Å²): 136,86,85,78,84,81,82,82,83,83,80,88,83,79,88,80,88,79,89,81,91,85,86,88,79,94,83,91,80,88,77,89,77,95,67,84,65,77,76,73,70,83,73,68,50,80,89,53,56,83,58,49,56,39,61,79,52,51,74,72,53,45,56,52,48,43,49,48,30,62,76,75,45,97,51,50,60,66,26,50,54,48,36,54,58,50,69,75,54,90,62,96,56,73,64,54,35,39,55,50,11,69,41,26,33,71,34,33,63,87,40,79,58,66,41,52,39,67,55,44,49,49,32,34,50,53,42,51,53,49,51,51,52,52,51,53,53,49,51,49,38,54,52,70,59,77,45,57,74,66,57,45,52,54,51,50,51,53,54,48,53,56,50,48,53,55,41,43,72,56,69,48,83,71,52,72,70,58,50,52,55,50,49,54,52,52,53,51,54,51,52,49,52,40,53,52,27,52,51,52,49,22,68,74,69,76,40,56,83,54,30,39,89,89,77,71,46,72,61,131

Sequence (220 aa):
MPNRPSDPETTDDEPRDAGANADGPNDDSGPDPAANADAEEPEIPADVRRYARFTKMDGAAYDRVNGFLRDRTYVTAREWAIARLCADFRTETGVEMTKIGENLPELVPFMTDTYSPQAVNQARSSFDDKVTKSGATFLYGAMSGFYTAEELDDLMYEVTEVAKFLLEVEGADLAVSEELDVEDRISEVMRDVRRSSEQLRAEETGHDHDVCPHCGEKLE

Secondary structure (DSSP, 8-state):
-PPPPPPPPP---PPPP----------------------------TTTGGGTTGGG--HHHHHHHHHHHHHH-S--HHHHHHHHHHHT----STHHHHHHHHTHHHHSTT--S---HHHHHHHHHHHHHHHHHHHHHHHHHHHHT-S-HHHHHHHHHHHHHHHHHHHHHTT----HHHHHHHHHHHHHHHHHHHHHHHHHHHHHHSS-TTB-TTT-PBP-

Nearest PDB structures (foldseek):
  6ltm-assembly1_B  TM=2.779E-01  e=3.020E+00  Equus caballus

Radius of gyration: 27.54 Å; Cα contacts (8 Å, |Δi|>4): 145; chains: 1; bounding box: 79×35×90 Å

InterPro domains:
  IPR043829 Protein of unknown function DUF5806 [PF19122] (53-197)

pLDDT: mean 72.51, std 18.66, range [33.38, 97.5]